Protein AF-A0A7S2W7B9-F1 (afdb_monomer_lite)

pLDDT: mean 71.79, std 17.52, range [34.62, 95.06]

Structure (mmCIF, N/CA/C/O backbone):
data_AF-A0A7S2W7B9-F1
#
_entry.id   AF-A0A7S2W7B9-F1
#
loop_
_atom_site.group_PDB
_atom_site.id
_atom_site.type_symbol
_atom_site.label_atom_id
_atom_site.label_alt_id
_atom_site.label_comp_id
_atom_site.label_asym_id
_atom_site.label_entity_id
_atom_site.label_seq_id
_atom_site.pdbx_PDB_ins_code
_atom_site.Cartn_x
_atom_site.Cartn_y
_atom_site.Cartn_z
_atom_site.occupancy
_atom_site.B_iso_or_equiv
_atom_site.auth_seq_id
_atom_site.auth_comp_id
_atom_site.auth_asym_id
_atom_site.auth_atom_id
_atom_site.pdbx_PDB_model_num
ATOM 1 N N . ARG A 1 1 ? 23.957 9.278 -31.021 1.00 43.03 1 ARG A N 1
ATOM 2 C CA . ARG A 1 1 ? 24.288 7.933 -30.488 1.00 43.03 1 ARG A CA 1
ATOM 3 C C . ARG A 1 1 ? 23.008 7.376 -29.878 1.00 43.03 1 ARG A C 1
ATOM 5 O O . ARG A 1 1 ? 22.554 7.950 -28.899 1.00 43.03 1 ARG A O 1
ATOM 12 N N . GLY A 1 2 ? 22.373 6.383 -30.504 1.00 49.97 2 GLY A N 1
ATOM 13 C CA . GLY A 1 2 ? 21.162 5.760 -29.958 1.00 49.97 2 GLY A CA 1
ATOM 14 C C . GLY A 1 2 ? 21.529 4.923 -28.736 1.00 49.97 2 GLY A C 1
ATOM 15 O O . GLY A 1 2 ? 22.399 4.062 -28.838 1.00 49.97 2 GLY A O 1
ATOM 16 N N . GLY A 1 3 ? 20.950 5.233 -27.577 1.00 63.19 3 GLY A N 1
ATOM 17 C CA . GLY 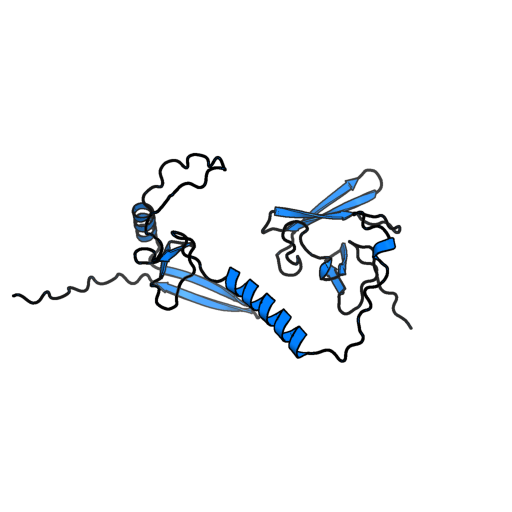A 1 3 ? 21.147 4.436 -26.369 1.00 63.19 3 GLY A CA 1
ATOM 18 C C . GLY A 1 3 ? 20.506 3.065 -26.554 1.00 63.19 3 GLY A C 1
ATOM 19 O O . GLY A 1 3 ? 19.331 2.984 -26.905 1.00 63.19 3 GLY A O 1
ATOM 20 N N . VAL A 1 4 ? 21.279 2.000 -26.356 1.00 76.00 4 VAL A N 1
ATOM 21 C CA . VAL A 1 4 ? 20.756 0.631 -26.358 1.00 76.00 4 VAL A CA 1
ATOM 22 C C . VAL A 1 4 ? 19.824 0.501 -25.155 1.00 76.00 4 VAL A C 1
ATOM 24 O O . VAL A 1 4 ? 20.250 0.720 -24.022 1.00 76.00 4 VAL A O 1
ATOM 27 N N . ALA A 1 5 ? 18.547 0.213 -25.400 1.00 85.19 5 ALA A N 1
ATOM 28 C CA . ALA A 1 5 ? 17.586 -0.022 -24.332 1.00 85.19 5 ALA A CA 1
ATOM 29 C C . ALA A 1 5 ? 17.898 -1.364 -23.654 1.00 85.19 5 ALA A C 1
ATOM 31 O O . ALA A 1 5 ? 18.015 -2.392 -24.321 1.00 85.19 5 ALA A O 1
ATOM 32 N N . GLU A 1 6 ? 18.053 -1.347 -22.333 1.00 91.81 6 GLU A N 1
ATOM 33 C CA . GLU A 1 6 ? 18.336 -2.547 -21.545 1.00 91.81 6 GLU A CA 1
ATOM 34 C C . GLU A 1 6 ? 17.067 -3.416 -21.409 1.00 91.81 6 GLU A C 1
ATOM 36 O O . GLU A 1 6 ? 15.960 -2.874 -21.304 1.00 91.81 6 GLU A O 1
ATOM 41 N N . PRO A 1 7 ? 17.185 -4.755 -21.425 1.00 93.69 7 PRO A N 1
ATOM 42 C CA . PRO A 1 7 ? 16.036 -5.647 -21.352 1.00 93.69 7 PRO A CA 1
ATOM 43 C C . PRO A 1 7 ? 15.472 -5.756 -19.930 1.00 93.69 7 PRO A C 1
ATOM 45 O O . PRO A 1 7 ? 16.197 -5.764 -18.931 1.00 93.69 7 PRO A O 1
ATOM 48 N N . CYS A 1 8 ? 14.150 -5.887 -19.859 1.00 92.56 8 CYS A N 1
ATOM 49 C CA . CYS A 1 8 ? 13.395 -6.144 -18.644 1.00 92.56 8 CYS A CA 1
ATOM 50 C C . CYS A 1 8 ? 13.703 -7.545 -18.133 1.00 92.56 8 CYS A C 1
ATOM 52 O O . CYS A 1 8 ? 13.585 -8.517 -18.873 1.00 92.56 8 CYS A O 1
ATOM 54 N N . GLN A 1 9 ? 14.024 -7.665 -16.854 1.00 89.19 9 GLN A N 1
ATOM 55 C CA . GLN A 1 9 ? 14.459 -8.933 -16.270 1.00 89.19 9 GLN A CA 1
ATOM 56 C C . GLN A 1 9 ? 13.307 -9.920 -16.057 1.00 89.19 9 GLN A C 1
ATOM 58 O O . GLN A 1 9 ? 13.548 -11.102 -15.861 1.00 89.19 9 GLN A O 1
ATOM 63 N N . LEU A 1 10 ? 12.054 -9.453 -16.138 1.00 87.88 10 LEU A N 1
ATOM 64 C CA . LEU A 1 10 ? 10.875 -10.317 -16.075 1.00 87.88 10 LEU A CA 1
ATOM 65 C C . LEU A 1 10 ? 10.389 -10.759 -17.463 1.00 87.88 10 LEU A C 1
ATOM 67 O O . LEU A 1 10 ? 10.126 -11.936 -17.672 1.00 87.88 10 LEU A O 1
ATOM 71 N N . CYS A 1 11 ? 10.232 -9.827 -18.410 1.00 90.56 11 CYS A N 1
ATOM 72 C CA . CYS A 1 11 ? 9.616 -10.124 -19.712 1.00 90.56 11 CYS A CA 1
ATOM 73 C C . CYS A 1 11 ? 10.604 -10.164 -20.891 1.00 90.56 11 CYS A C 1
ATOM 75 O O . CYS A 1 11 ? 10.197 -10.450 -22.015 1.00 90.56 11 CYS A O 1
ATOM 77 N N . GLY A 1 12 ? 11.875 -9.814 -20.676 1.00 89.62 12 GLY A N 1
ATOM 78 C CA . GLY A 1 12 ? 12.926 -9.770 -21.700 1.00 89.62 12 GLY A CA 1
ATOM 79 C C . GLY A 1 12 ? 12.836 -8.606 -22.697 1.00 89.62 12 GLY A C 1
ATOM 80 O O . GLY A 1 12 ? 13.779 -8.379 -23.452 1.00 89.62 12 GLY A O 1
ATOM 81 N N . LYS A 1 13 ? 11.735 -7.842 -22.721 1.00 92.19 13 LYS A N 1
ATOM 82 C CA . LYS A 1 13 ? 11.536 -6.725 -23.663 1.00 92.19 13 LYS A CA 1
ATOM 83 C C . LYS A 1 13 ? 12.346 -5.492 -23.258 1.00 92.19 13 LYS A C 1
ATOM 85 O O . LYS A 1 13 ? 12.602 -5.279 -22.077 1.00 92.19 13 LYS A O 1
ATOM 90 N N . ALA A 1 14 ? 12.695 -4.649 -24.228 1.00 94.25 14 ALA A N 1
ATOM 91 C CA . ALA A 1 14 ? 13.402 -3.392 -23.993 1.00 94.25 14 ALA A CA 1
ATOM 92 C C . ALA A 1 14 ? 12.652 -2.473 -23.010 1.00 94.25 14 ALA A C 1
ATOM 94 O O . ALA A 1 14 ? 11.439 -2.282 -23.117 1.00 94.25 14 ALA A O 1
ATOM 95 N N . VAL A 1 15 ? 13.383 -1.893 -22.059 1.00 95.06 15 VAL A N 1
ATOM 96 C CA . VAL A 1 15 ? 12.858 -0.941 -21.076 1.00 95.06 15 VAL A CA 1
ATOM 97 C C . VAL A 1 15 ? 13.238 0.475 -21.497 1.00 95.06 15 VAL A C 1
ATOM 99 O O . VAL A 1 15 ? 14.413 0.844 -21.513 1.00 95.06 15 VAL A O 1
ATOM 102 N N . TYR A 1 16 ? 12.236 1.289 -21.821 1.00 92.69 16 TYR A N 1
ATOM 103 C CA . TYR A 1 16 ? 12.431 2.693 -22.179 1.00 92.69 16 TYR A CA 1
ATOM 104 C C . TYR A 1 16 ? 12.492 3.592 -20.942 1.00 92.69 16 TYR A C 1
ATOM 106 O O . TYR A 1 16 ? 12.035 3.234 -19.857 1.00 92.69 16 TYR A O 1
ATOM 114 N N . ALA A 1 17 ? 13.040 4.799 -21.102 1.00 89.88 17 ALA A N 1
ATOM 115 C CA . ALA A 1 17 ? 13.309 5.715 -19.992 1.00 89.88 17 ALA A CA 1
ATOM 116 C C . ALA A 1 17 ? 12.077 6.051 -19.126 1.00 89.88 17 ALA A C 1
ATOM 118 O O . ALA A 1 17 ? 12.231 6.242 -17.922 1.00 89.88 17 ALA A O 1
ATOM 119 N N . GLN A 1 18 ? 10.880 6.095 -19.718 1.00 90.56 18 GLN A N 1
ATOM 120 C CA . GLN A 1 18 ? 9.625 6.422 -19.027 1.00 90.56 18 GLN A CA 1
ATOM 121 C C . GLN A 1 18 ? 9.135 5.294 -18.106 1.00 90.56 18 GLN A C 1
ATOM 123 O O . GLN A 1 18 ? 8.594 5.555 -17.033 1.00 90.56 18 GLN A O 1
ATOM 128 N N . GLU A 1 19 ? 9.363 4.039 -18.492 1.00 91.31 19 GLU A N 1
ATOM 129 C CA . GLU A 1 19 ? 8.880 2.861 -17.763 1.00 91.31 19 GLU A CA 1
ATOM 130 C C . GLU A 1 19 ? 9.968 2.198 -16.922 1.00 91.31 19 GLU A C 1
ATOM 132 O O . GLU A 1 19 ? 9.701 1.205 -16.240 1.00 91.31 19 GLU A O 1
ATOM 137 N N . ARG A 1 20 ? 11.197 2.730 -16.965 1.00 92.69 20 ARG A N 1
ATOM 138 C CA . ARG A 1 20 ? 12.336 2.106 -16.306 1.00 92.69 20 ARG A CA 1
ATOM 139 C C . ARG A 1 20 ? 12.192 2.145 -14.795 1.00 92.69 20 ARG A C 1
ATOM 141 O O . ARG A 1 20 ? 12.064 3.206 -14.179 1.00 92.69 20 ARG A O 1
ATOM 148 N N . HIS A 1 21 ? 12.323 0.978 -14.191 1.00 92.38 21 HIS A N 1
ATOM 149 C CA . HIS A 1 21 ? 12.539 0.847 -12.769 1.00 92.38 21 HIS A CA 1
ATOM 150 C C . HIS A 1 21 ? 13.743 -0.049 -12.508 1.00 92.38 21 HIS A C 1
ATOM 152 O O . HIS A 1 21 ? 13.795 -1.184 -12.975 1.00 92.38 21 HIS A O 1
ATOM 158 N N . ARG A 1 22 ? 14.725 0.467 -11.764 1.00 90.69 22 ARG A N 1
ATOM 159 C CA . ARG A 1 22 ? 15.914 -0.290 -11.374 1.00 90.69 22 ARG A CA 1
ATOM 160 C C . ARG A 1 22 ? 15.757 -0.759 -9.940 1.00 90.69 22 ARG A C 1
ATOM 162 O O . ARG A 1 22 ? 15.661 0.074 -9.042 1.00 90.69 22 ARG A O 1
ATOM 169 N N . PHE A 1 23 ? 15.790 -2.069 -9.727 1.00 87.81 23 PHE A N 1
ATOM 170 C CA . PHE A 1 23 ? 15.633 -2.640 -8.396 1.00 87.81 23 PHE A CA 1
ATOM 171 C C . PHE A 1 23 ? 16.920 -3.325 -7.933 1.00 87.81 23 PHE A C 1
ATOM 173 O O . PHE A 1 23 ? 17.239 -4.439 -8.345 1.00 87.81 23 PHE A O 1
ATOM 180 N N . ARG A 1 24 ? 17.657 -2.655 -7.037 1.00 84.69 24 ARG A N 1
ATOM 181 C CA . ARG A 1 24 ? 18.898 -3.157 -6.414 1.00 84.69 24 ARG A CA 1
ATOM 182 C C . ARG A 1 24 ? 19.840 -3.810 -7.449 1.00 84.69 24 ARG A C 1
ATOM 184 O O . ARG A 1 24 ? 20.130 -3.212 -8.483 1.00 84.69 24 ARG A O 1
ATOM 191 N N . ALA A 1 25 ? 20.309 -5.023 -7.160 1.00 79.75 25 ALA A N 1
ATOM 192 C CA . ALA A 1 25 ? 21.178 -5.821 -8.019 1.00 79.75 25 ALA A CA 1
ATOM 193 C C . ALA A 1 25 ? 20.414 -6.644 -9.073 1.00 79.75 25 ALA A C 1
ATOM 195 O O . ALA A 1 25 ? 21.045 -7.361 -9.837 1.00 79.75 25 ALA A O 1
ATOM 196 N N . LEU A 1 26 ? 19.080 -6.555 -9.120 1.00 80.12 26 LEU A N 1
ATOM 197 C CA . LEU A 1 26 ? 18.268 -7.380 -10.019 1.00 80.12 26 LEU A CA 1
ATOM 198 C C . LEU A 1 26 ? 18.201 -6.851 -11.439 1.00 80.12 26 LEU A C 1
ATOM 200 O O . LEU A 1 26 ? 17.750 -7.575 -12.306 1.00 80.12 26 LEU A O 1
ATOM 204 N N . GLY A 1 27 ? 18.611 -5.605 -11.674 1.00 89.38 27 GLY A N 1
ATOM 205 C CA . GLY A 1 27 ? 18.554 -4.980 -12.991 1.00 89.38 27 GLY A CA 1
ATOM 206 C C . GLY A 1 27 ? 17.300 -4.133 -13.196 1.00 89.38 27 GLY A C 1
ATOM 207 O O . GLY A 1 27 ? 16.823 -3.471 -12.265 1.00 89.38 27 GLY A O 1
ATOM 208 N N . LEU A 1 28 ? 16.833 -4.085 -14.444 1.00 92.56 28 LEU A N 1
ATOM 209 C CA . LEU A 1 28 ? 15.763 -3.201 -14.901 1.00 92.56 28 LEU A CA 1
ATOM 210 C C . LEU A 1 28 ? 14.456 -3.950 -15.151 1.00 92.56 28 LEU A C 1
ATOM 212 O O . LEU A 1 28 ? 14.438 -5.055 -15.681 1.00 92.56 28 LEU A O 1
ATOM 216 N N . PHE A 1 29 ? 13.355 -3.296 -14.805 1.00 93.38 29 PHE A N 1
ATOM 217 C CA . PHE A 1 29 ? 11.994 -3.780 -14.982 1.00 93.38 29 PHE A CA 1
ATOM 218 C C . PHE A 1 29 ? 11.129 -2.668 -15.571 1.00 93.38 29 PHE A C 1
ATOM 220 O O . PHE A 1 29 ? 11.371 -1.486 -15.305 1.00 93.38 29 PHE A O 1
ATOM 227 N N . HIS A 1 30 ? 10.084 -3.033 -16.315 1.00 94.44 30 HIS A N 1
ATOM 228 C CA . HIS A 1 30 ? 8.964 -2.116 -16.539 1.00 94.44 30 HIS A CA 1
ATOM 229 C C . HIS A 1 30 ? 8.209 -1.905 -15.228 1.00 94.44 30 HIS A C 1
ATOM 231 O O . HIS A 1 30 ? 8.055 -2.845 -14.445 1.00 94.44 30 HIS A O 1
ATOM 237 N N . ARG A 1 31 ? 7.651 -0.710 -15.020 1.00 92.38 31 ARG A N 1
ATOM 238 C CA . ARG A 1 31 ? 6.749 -0.434 -13.886 1.00 92.38 31 ARG A CA 1
ATOM 239 C C . ARG A 1 31 ? 5.600 -1.445 -13.783 1.00 92.38 31 ARG A C 1
ATOM 241 O O . ARG A 1 31 ? 5.327 -1.926 -12.690 1.00 92.38 31 ARG A O 1
ATOM 248 N N . ALA A 1 32 ? 4.998 -1.807 -14.919 1.00 92.06 32 ALA A N 1
ATOM 249 C CA . ALA A 1 32 ? 3.923 -2.800 -14.996 1.00 92.06 32 ALA A CA 1
ATOM 250 C C . ALA A 1 32 ? 4.402 -4.238 -14.724 1.00 92.06 32 ALA A C 1
ATOM 252 O O . ALA A 1 32 ? 3.682 -5.034 -14.133 1.00 92.06 32 ALA A O 1
ATOM 253 N N . CYS A 1 33 ? 5.638 -4.569 -15.114 1.00 92.12 33 CYS A N 1
ATOM 254 C CA . CYS A 1 33 ? 6.237 -5.874 -14.821 1.00 92.12 33 CYS A CA 1
ATOM 255 C C . CYS A 1 33 ? 6.618 -6.011 -13.339 1.00 92.12 33 CYS A C 1
ATOM 257 O O . CYS A 1 33 ? 6.704 -7.117 -12.819 1.00 92.12 33 CYS A O 1
ATOM 259 N N . PHE A 1 34 ? 6.844 -4.904 -12.633 1.00 92.06 34 PHE A N 1
ATOM 260 C CA . PHE A 1 34 ? 7.228 -4.914 -11.225 1.00 92.06 34 PHE A CA 1
ATOM 261 C C . PHE A 1 34 ? 6.003 -4.929 -10.289 1.00 92.06 34 PHE A C 1
ATOM 263 O O . PHE A 1 34 ? 5.824 -4.049 -9.444 1.00 92.06 34 PHE A O 1
ATOM 270 N N . ALA A 1 35 ? 5.140 -5.937 -10.451 1.00 90.06 35 ALA A N 1
ATOM 271 C CA . ALA A 1 35 ? 3.895 -6.112 -9.701 1.00 90.06 35 ALA A CA 1
ATOM 272 C C . ALA A 1 35 ? 3.771 -7.528 -9.118 1.00 90.06 35 ALA A C 1
ATOM 274 O O . ALA A 1 35 ? 4.336 -8.491 -9.634 1.00 90.06 35 ALA A O 1
ATOM 275 N N . CYS A 1 36 ? 3.036 -7.673 -8.014 1.00 87.94 36 CYS A N 1
ATOM 276 C CA . CYS A 1 36 ? 2.825 -8.982 -7.405 1.00 87.94 36 CYS A CA 1
ATOM 277 C C . CYS A 1 36 ? 1.959 -9.871 -8.307 1.00 87.94 36 CYS A C 1
ATOM 279 O O . CYS A 1 36 ? 0.845 -9.489 -8.646 1.00 87.94 36 CYS A O 1
ATOM 281 N N . ALA A 1 37 ? 2.394 -11.101 -8.591 1.00 83.50 37 ALA A N 1
ATOM 282 C CA . ALA A 1 37 ? 1.608 -12.051 -9.385 1.00 83.50 37 ALA A CA 1
ATOM 283 C C . ALA A 1 37 ? 0.254 -12.435 -8.751 1.00 83.50 37 ALA A C 1
ATOM 285 O O . ALA A 1 37 ? -0.632 -12.915 -9.446 1.00 83.50 37 ALA A O 1
ATOM 286 N N . ARG A 1 38 ? 0.091 -12.242 -7.432 1.00 85.06 38 ARG A N 1
ATOM 287 C CA . ARG A 1 38 ? -1.124 -12.622 -6.694 1.00 85.06 38 ARG A CA 1
ATOM 288 C C . ARG A 1 38 ? -2.130 -11.485 -6.544 1.00 85.06 38 ARG A C 1
ATOM 290 O O . ARG A 1 38 ? -3.320 -11.716 -6.698 1.00 85.06 38 ARG A O 1
ATOM 297 N N . CYS A 1 39 ? -1.674 -10.298 -6.142 1.00 87.81 39 CYS A N 1
ATOM 298 C CA . CYS A 1 39 ? -2.563 -9.158 -5.889 1.00 87.81 39 CYS A CA 1
ATOM 299 C C . CYS A 1 39 ? -2.454 -8.050 -6.938 1.00 87.81 39 CYS A C 1
ATOM 301 O O . CYS A 1 39 ? -3.143 -7.048 -6.805 1.00 87.81 39 CYS A O 1
ATOM 303 N N . HIS A 1 40 ? -1.564 -8.191 -7.925 1.00 85.88 40 HIS A N 1
ATOM 304 C CA . HIS A 1 40 ? -1.294 -7.220 -8.993 1.00 85.88 40 HIS A CA 1
ATOM 305 C C . HIS A 1 40 ? -0.886 -5.816 -8.525 1.00 85.88 40 HIS A C 1
ATOM 307 O O . HIS A 1 40 ? -0.650 -4.934 -9.345 1.00 85.88 40 HIS A O 1
ATOM 313 N N . VAL A 1 41 ? -0.707 -5.609 -7.217 1.00 86.75 41 VAL A N 1
ATOM 314 C CA . VAL A 1 41 ? -0.230 -4.334 -6.688 1.00 86.75 41 VAL A CA 1
ATOM 315 C C . VAL A 1 41 ? 1.242 -4.159 -7.036 1.00 86.75 41 VAL A C 1
ATOM 317 O O . VAL A 1 41 ? 2.049 -5.091 -6.918 1.00 86.75 41 VAL A O 1
ATOM 320 N N . SER A 1 42 ? 1.586 -2.939 -7.444 1.00 88.88 42 SER A N 1
ATOM 321 C CA . SER A 1 42 ? 2.958 -2.553 -7.736 1.00 88.88 42 SER A CA 1
ATOM 322 C C . SER A 1 42 ? 3.862 -2.783 -6.525 1.00 88.88 42 SER A C 1
ATOM 324 O O . SER A 1 42 ? 3.625 -2.274 -5.427 1.00 88.88 42 SER A O 1
ATOM 326 N N . LEU A 1 43 ? 4.945 -3.520 -6.749 1.00 87.69 43 LEU A N 1
ATOM 327 C CA . LEU A 1 43 ? 5.978 -3.781 -5.753 1.00 87.69 43 LEU A CA 1
ATOM 328 C C . LEU A 1 43 ? 6.904 -2.567 -5.558 1.00 87.69 43 LEU A C 1
ATOM 330 O O . LEU A 1 43 ? 7.826 -2.616 -4.758 1.00 87.69 43 LEU A O 1
ATOM 334 N N . LEU A 1 44 ? 6.667 -1.458 -6.264 1.00 84.88 44 LEU A N 1
ATOM 335 C CA . LEU A 1 44 ? 7.446 -0.225 -6.126 1.00 84.88 44 LEU A CA 1
ATOM 336 C C . LEU A 1 44 ? 7.210 0.472 -4.783 1.00 84.88 44 LEU A C 1
ATOM 338 O O . LEU A 1 44 ? 8.146 0.999 -4.187 1.00 84.88 44 LEU A O 1
ATOM 342 N N . ASN A 1 45 ? 5.956 0.472 -4.323 1.00 79.19 45 ASN A N 1
ATOM 343 C CA . ASN A 1 45 ? 5.510 1.268 -3.174 1.00 79.19 45 ASN A CA 1
ATOM 344 C C . ASN A 1 45 ? 5.286 0.430 -1.912 1.00 79.19 45 ASN A C 1
ATOM 346 O O . ASN A 1 45 ? 5.077 0.966 -0.827 1.00 79.19 45 ASN A O 1
ATOM 350 N N . ILE A 1 46 ? 5.311 -0.892 -2.049 1.00 75.62 46 ILE A N 1
ATOM 351 C CA . ILE A 1 46 ? 5.183 -1.824 -0.936 1.00 75.62 46 ILE A CA 1
ATOM 352 C C . ILE A 1 46 ? 6.599 -2.203 -0.522 1.00 75.62 46 ILE A C 1
ATOM 354 O O . ILE A 1 46 ? 7.425 -2.471 -1.385 1.00 75.62 46 ILE A O 1
ATOM 358 N N . GLY A 1 47 ? 6.904 -2.246 0.776 1.00 68.69 47 GLY A N 1
ATOM 359 C CA . GLY A 1 47 ? 8.189 -2.771 1.240 1.00 68.69 47 GLY A CA 1
ATOM 360 C C . GLY A 1 47 ? 8.432 -4.170 0.664 1.00 68.69 47 GLY A C 1
ATOM 361 O O . GLY A 1 47 ? 7.748 -5.119 1.043 1.00 68.69 47 GLY A O 1
ATOM 362 N N . VAL A 1 48 ? 9.368 -4.283 -0.282 1.00 70.56 48 VAL A N 1
ATOM 363 C CA . VAL A 1 48 ? 9.756 -5.557 -0.895 1.00 70.56 48 VAL A CA 1
ATOM 364 C C . VAL A 1 48 ? 10.957 -6.106 -0.162 1.00 70.56 48 VAL A C 1
ATOM 366 O O . VAL A 1 48 ? 12.003 -5.456 -0.053 1.00 70.56 48 VAL A O 1
ATOM 369 N N . GLU A 1 49 ? 10.823 -7.345 0.280 1.00 70.12 49 GLU A N 1
ATOM 370 C CA . GLU A 1 49 ? 11.939 -8.115 0.792 1.00 70.12 49 GLU A CA 1
ATOM 371 C C . GLU A 1 49 ? 12.429 -9.061 -0.311 1.00 70.12 49 GLU A C 1
ATOM 373 O O . GLU A 1 49 ? 11.643 -9.733 -0.984 1.00 70.12 49 GLU A O 1
ATOM 378 N N . VAL A 1 50 ? 13.741 -9.070 -0.546 1.00 69.00 50 VAL A N 1
ATOM 379 C CA . VAL A 1 50 ? 14.376 -10.011 -1.476 1.00 69.00 50 VAL A CA 1
ATOM 380 C C . VAL A 1 50 ? 14.685 -11.253 -0.668 1.00 69.00 50 VAL A C 1
ATOM 382 O O . VAL A 1 50 ? 15.598 -11.226 0.152 1.00 69.00 50 VAL A O 1
ATOM 385 N N . VAL A 1 51 ? 13.891 -12.307 -0.844 1.00 61.66 51 VAL A N 1
ATOM 386 C CA . VAL A 1 51 ? 13.856 -13.377 0.162 1.00 61.66 51 VAL A CA 1
ATOM 387 C C . VAL A 1 51 ? 14.771 -14.555 -0.156 1.00 61.66 51 VAL A C 1
ATOM 389 O O . VAL A 1 51 ? 15.124 -15.274 0.770 1.00 61.66 51 VAL A O 1
ATOM 392 N N . ARG A 1 52 ? 15.250 -14.769 -1.387 1.00 61.44 52 ARG A N 1
ATOM 393 C CA . ARG A 1 52 ? 16.290 -15.791 -1.615 1.00 61.44 52 ARG A CA 1
ATOM 394 C C . ARG A 1 52 ? 16.885 -15.739 -3.012 1.00 61.44 52 ARG A C 1
ATOM 396 O O . ARG A 1 52 ? 16.159 -15.576 -3.991 1.00 61.44 52 ARG A O 1
ATOM 403 N N . ARG A 1 53 ? 18.197 -15.968 -3.069 1.00 56.09 53 ARG A N 1
ATOM 404 C CA . ARG A 1 53 ? 18.896 -16.473 -4.248 1.00 56.09 53 ARG A CA 1
ATOM 405 C C . ARG A 1 53 ? 19.058 -17.972 -4.024 1.00 56.09 53 ARG A C 1
ATOM 407 O O . ARG A 1 53 ? 19.718 -18.369 -3.068 1.00 56.09 53 ARG A O 1
ATOM 414 N N . THR A 1 54 ? 18.392 -18.798 -4.818 1.00 60.00 54 THR A N 1
ATOM 415 C CA . THR A 1 54 ? 18.675 -20.237 -4.823 1.00 60.00 54 THR A CA 1
ATOM 416 C C . THR A 1 54 ? 19.674 -20.494 -5.931 1.00 60.00 54 THR A C 1
ATOM 418 O O . THR A 1 54 ? 19.318 -20.413 -7.105 1.00 60.00 54 THR A O 1
ATOM 421 N N . GLU A 1 55 ? 20.922 -20.756 -5.556 1.00 59.94 55 GLU A N 1
ATOM 422 C CA . GLU A 1 55 ? 21.928 -21.271 -6.480 1.00 59.94 55 GLU A CA 1
ATOM 423 C C . GLU A 1 55 ? 21.553 -22.721 -6.800 1.00 59.94 55 GLU A C 1
ATOM 425 O O . GLU A 1 55 ? 21.592 -23.587 -5.928 1.00 59.94 55 GLU A O 1
ATOM 430 N N . LYS A 1 56 ? 21.113 -22.989 -8.033 1.00 61.12 56 LYS A N 1
ATOM 431 C CA . LYS A 1 56 ? 21.084 -24.363 -8.544 1.00 61.12 56 LYS A CA 1
ATOM 432 C C . LYS A 1 56 ? 22.503 -24.751 -8.972 1.00 61.12 56 LYS A C 1
ATOM 434 O O . LYS A 1 56 ? 23.233 -23.908 -9.500 1.00 61.12 56 LYS A O 1
ATOM 439 N N . GLU A 1 57 ? 22.879 -26.018 -8.773 1.00 58.44 57 GLU A N 1
ATOM 440 C CA . GLU A 1 57 ? 24.094 -26.604 -9.360 1.00 58.44 57 GLU A CA 1
ATOM 441 C C . GLU A 1 57 ? 24.055 -26.374 -10.880 1.00 58.44 57 GLU A C 1
ATOM 443 O O . GLU A 1 57 ? 23.227 -26.950 -11.582 1.00 58.44 57 GLU A O 1
ATOM 448 N N . GLY A 1 58 ? 24.866 -25.431 -11.370 1.00 68.06 58 GLY A N 1
ATOM 449 C CA . GLY A 1 58 ? 24.784 -24.914 -12.743 1.00 68.06 58 GLY A CA 1
ATOM 450 C C . GLY A 1 58 ? 24.822 -23.386 -12.868 1.00 68.06 58 GLY A C 1
ATOM 451 O O . GLY A 1 58 ? 24.924 -22.878 -13.978 1.00 68.06 58 GLY A O 1
ATOM 452 N N . GLY A 1 59 ? 24.782 -22.639 -11.758 1.00 59.12 59 GLY A N 1
ATOM 453 C CA . GLY A 1 59 ? 25.117 -21.207 -11.735 1.00 59.12 59 GLY A CA 1
ATOM 454 C C . GLY A 1 59 ? 24.005 -20.240 -12.159 1.00 59.12 59 GLY A C 1
ATOM 455 O O . GLY A 1 59 ? 24.222 -19.033 -12.112 1.00 59.12 59 GLY A O 1
ATOM 456 N N . MET A 1 60 ? 22.814 -20.729 -12.516 1.00 62.12 60 MET A N 1
ATOM 457 C CA . MET A 1 60 ? 21.633 -19.879 -12.711 1.00 62.12 60 MET A CA 1
ATOM 458 C C . MET A 1 60 ? 20.893 -19.714 -11.385 1.00 62.12 60 MET A C 1
ATOM 460 O O . MET A 1 60 ? 20.316 -20.670 -10.855 1.00 62.12 60 MET A O 1
ATOM 464 N N . GLY A 1 61 ? 20.929 -18.503 -10.831 1.00 63.00 61 GLY A N 1
ATOM 465 C CA . GLY A 1 61 ? 20.189 -18.172 -9.626 1.00 63.00 61 GLY A CA 1
ATOM 466 C C . GLY A 1 61 ? 18.748 -17.824 -9.976 1.00 63.00 61 GLY A C 1
ATOM 467 O O . GLY A 1 61 ? 18.492 -16.879 -10.714 1.00 63.00 61 GLY A O 1
ATOM 468 N N . THR A 1 62 ? 17.774 -18.533 -9.409 1.00 70.25 62 THR A N 1
ATOM 469 C CA . THR A 1 62 ? 16.392 -18.032 -9.424 1.00 70.25 62 THR A CA 1
ATOM 470 C C . THR A 1 62 ? 16.256 -16.993 -8.327 1.00 70.25 62 THR A C 1
ATOM 472 O O . THR A 1 62 ? 16.658 -17.235 -7.180 1.00 70.25 62 THR A O 1
ATOM 475 N N . LEU A 1 63 ? 15.673 -15.846 -8.659 1.00 72.38 63 LEU A N 1
ATOM 476 C CA . LEU A 1 63 ? 15.434 -14.801 -7.687 1.00 72.38 63 LEU A CA 1
ATOM 477 C C . LEU A 1 63 ? 13.942 -14.592 -7.493 1.00 72.38 63 LEU A C 1
ATOM 479 O O . LEU A 1 63 ? 13.177 -14.455 -8.441 1.00 72.38 63 LEU A O 1
ATOM 483 N N . SER A 1 64 ? 13.515 -14.614 -6.234 1.00 78.38 64 SER A N 1
ATOM 484 C CA . SER A 1 64 ? 12.098 -14.502 -5.893 1.00 78.38 64 SER A CA 1
ATOM 485 C C . SER A 1 64 ? 11.848 -13.231 -5.090 1.00 78.38 64 SER A C 1
ATOM 487 O O . SER A 1 64 ? 12.479 -12.996 -4.055 1.00 78.38 64 SER A O 1
ATOM 489 N N . LEU A 1 65 ? 10.930 -12.406 -5.584 1.00 82.88 65 LEU A N 1
ATOM 490 C CA . LEU A 1 65 ? 10.451 -11.198 -4.923 1.00 82.88 65 LEU A CA 1
ATOM 491 C C . LEU A 1 65 ? 9.211 -11.536 -4.102 1.00 82.88 65 LEU A C 1
ATOM 493 O O . LEU A 1 65 ? 8.318 -12.241 -4.574 1.00 82.88 65 LEU A O 1
ATOM 497 N N . TYR A 1 66 ? 9.154 -11.031 -2.874 1.00 81.62 66 TYR A N 1
ATOM 498 C CA . TYR A 1 66 ? 8.081 -11.348 -1.943 1.00 81.62 66 TYR A CA 1
ATOM 499 C C . TYR A 1 66 ? 7.205 -10.132 -1.649 1.00 81.62 66 TYR A C 1
ATOM 501 O O . TYR A 1 66 ? 7.684 -9.063 -1.263 1.00 81.62 66 TYR A O 1
ATOM 509 N N . CYS A 1 67 ? 5.897 -10.315 -1.807 1.00 85.88 67 CYS A N 1
ATOM 510 C CA . CYS A 1 67 ? 4.892 -9.316 -1.485 1.00 85.88 67 CYS A CA 1
ATOM 511 C C . CYS A 1 67 ? 4.445 -9.480 -0.027 1.00 85.88 67 CYS A C 1
ATOM 513 O O . CYS A 1 67 ? 3.723 -10.420 0.316 1.00 85.88 67 CYS A O 1
ATOM 515 N N . VAL A 1 68 ? 4.841 -8.542 0.837 1.00 83.38 68 VAL A N 1
ATOM 516 C CA . VAL A 1 68 ? 4.539 -8.591 2.278 1.00 83.38 68 VAL A CA 1
ATOM 517 C C . VAL A 1 68 ? 3.030 -8.646 2.590 1.00 83.38 68 VAL A C 1
ATOM 519 O O . VAL A 1 68 ? 2.666 -9.471 3.438 1.00 83.38 68 VAL A O 1
ATOM 522 N N . PRO A 1 69 ? 2.151 -7.855 1.929 1.00 82.44 69 PRO A N 1
ATOM 523 C CA . PRO A 1 69 ? 0.711 -7.858 2.192 1.00 82.44 69 PRO A CA 1
ATOM 524 C C . PRO A 1 69 ? 0.022 -9.194 1.908 1.00 82.44 69 PRO A C 1
ATOM 526 O O . PRO A 1 69 ? -0.685 -9.716 2.764 1.00 82.44 69 PRO A O 1
ATOM 529 N N . CYS A 1 70 ? 0.228 -9.769 0.720 1.00 86.25 70 CYS A N 1
ATOM 530 C CA . CYS A 1 70 ? -0.514 -10.957 0.282 1.00 86.25 70 CYS A CA 1
ATOM 531 C C . CYS A 1 70 ? 0.262 -12.269 0.458 1.00 86.25 70 CYS A C 1
ATOM 533 O O . CYS A 1 70 ? -0.258 -13.340 0.127 1.00 86.25 70 CYS A O 1
ATOM 535 N N . LYS A 1 71 ? 1.509 -12.196 0.946 1.00 85.31 71 LYS A N 1
ATOM 536 C CA . LYS A 1 71 ? 2.423 -13.339 1.099 1.00 85.31 71 LYS A CA 1
ATOM 537 C C . LYS A 1 71 ? 2.697 -14.071 -0.228 1.00 85.31 71 LYS A C 1
ATOM 539 O O . LYS A 1 71 ? 3.018 -15.256 -0.230 1.00 85.31 71 LYS A O 1
ATOM 544 N N . GLY A 1 72 ? 2.502 -13.380 -1.353 1.00 80.56 72 GLY A N 1
ATOM 545 C CA . GLY A 1 72 ? 2.695 -13.899 -2.706 1.00 80.56 72 GLY A CA 1
ATOM 546 C C . GLY A 1 72 ? 4.132 -13.736 -3.192 1.00 80.56 72 GLY A C 1
ATOM 547 O O . GLY A 1 72 ? 4.849 -12.839 -2.742 1.00 80.56 72 GLY A O 1
ATOM 548 N N . TRP A 1 73 ? 4.524 -14.584 -4.141 1.00 79.06 73 TRP A N 1
ATOM 549 C CA . TRP A 1 73 ? 5.860 -14.608 -4.733 1.00 79.06 73 TRP A CA 1
ATOM 550 C C . TRP A 1 73 ? 5.790 -14.191 -6.199 1.00 79.06 73 TRP A C 1
ATOM 552 O O . TRP A 1 73 ? 4.866 -14.573 -6.915 1.00 79.06 73 TRP A O 1
ATOM 562 N N . LEU A 1 74 ? 6.770 -13.412 -6.639 1.00 77.69 74 LEU A N 1
ATOM 563 C CA . LEU A 1 74 ? 7.058 -13.176 -8.045 1.00 77.69 74 LEU A CA 1
ATOM 564 C C . LEU A 1 74 ? 8.404 -13.838 -8.337 1.00 77.69 74 LEU A C 1
ATOM 566 O O . LEU A 1 74 ? 9.427 -13.445 -7.773 1.00 77.69 74 LEU A O 1
ATOM 570 N N . HIS A 1 75 ? 8.389 -14.864 -9.180 1.00 75.94 75 HIS A N 1
ATOM 571 C CA . HIS A 1 75 ? 9.601 -15.551 -9.605 1.00 75.94 75 HIS A CA 1
ATOM 572 C C . HIS A 1 75 ? 10.189 -14.831 -10.814 1.00 75.94 75 HIS A C 1
ATOM 574 O O . HIS A 1 75 ? 9.518 -14.657 -11.828 1.00 75.94 75 HIS A O 1
ATOM 580 N N . VAL A 1 76 ? 11.439 -14.404 -10.679 1.00 71.69 76 VAL A N 1
ATOM 581 C CA . VAL A 1 76 ? 12.257 -13.890 -11.770 1.00 71.69 76 VAL A CA 1
ATOM 582 C C . VAL A 1 76 ? 13.317 -14.950 -12.021 1.00 71.69 76 VAL A C 1
ATOM 584 O O . VAL A 1 76 ? 14.225 -15.155 -11.209 1.00 71.69 76 VAL A O 1
ATOM 587 N N . GLU A 1 77 ? 13.165 -15.693 -13.108 1.00 67.00 77 GLU A N 1
ATOM 588 C CA . GLU A 1 77 ? 14.261 -16.524 -13.588 1.00 67.00 77 GLU A CA 1
ATOM 589 C C . GLU A 1 77 ? 15.309 -15.586 -14.189 1.00 67.00 77 GLU A C 1
ATOM 591 O O . GLU A 1 77 ? 14.963 -14.710 -14.983 1.00 67.00 77 GLU A O 1
ATOM 596 N N . GLU A 1 78 ? 16.578 -15.711 -13.776 1.00 61.28 78 GLU A N 1
ATOM 597 C CA . GLU A 1 78 ? 17.682 -15.051 -14.478 1.00 61.28 78 GLU A CA 1
ATOM 598 C C . GLU A 1 78 ? 17.674 -15.587 -15.916 1.00 61.28 78 GLU A C 1
ATOM 600 O O . GLU A 1 78 ? 18.210 -16.657 -16.206 1.00 61.28 78 GLU A O 1
ATOM 605 N N . LEU A 1 79 ? 17.018 -14.851 -16.818 1.00 55.28 79 LEU A N 1
ATOM 606 C CA . LEU A 1 79 ? 17.077 -15.069 -18.255 1.00 55.28 79 LEU A CA 1
ATOM 607 C C . LEU A 1 79 ? 18.505 -14.750 -18.687 1.00 55.28 79 LEU A C 1
ATOM 609 O O . LEU A 1 79 ? 18.832 -13.633 -19.091 1.00 55.28 79 LEU A O 1
ATOM 613 N N . GLY A 1 80 ? 19.372 -15.751 -18.571 1.00 46.69 80 GLY A N 1
ATOM 614 C CA . GLY A 1 80 ? 20.672 -15.777 -19.211 1.00 46.69 80 GLY A CA 1
ATOM 615 C C . GLY A 1 80 ? 20.470 -15.741 -20.717 1.00 46.69 80 GLY A C 1
ATOM 616 O O . GLY A 1 80 ? 20.427 -16.778 -21.362 1.00 46.69 80 GLY A O 1
ATOM 617 N N . GLY A 1 81 ? 20.291 -14.538 -21.260 1.00 43.78 81 GLY A N 1
ATOM 618 C CA . GLY A 1 81 ? 20.491 -14.218 -22.666 1.00 43.78 81 GLY A CA 1
ATOM 619 C C . GLY A 1 81 ? 19.820 -15.134 -23.692 1.00 43.78 81 GLY A C 1
ATOM 620 O O . GLY A 1 81 ? 20.426 -15.368 -24.724 1.00 43.78 81 GLY A O 1
ATOM 621 N N . ALA A 1 82 ? 18.613 -15.651 -23.464 1.00 37.84 82 ALA A N 1
ATOM 622 C CA . ALA A 1 82 ? 17.775 -16.216 -24.524 1.00 37.84 82 ALA A CA 1
ATOM 623 C C . ALA A 1 82 ? 16.335 -16.363 -24.025 1.00 37.84 82 ALA A C 1
ATOM 625 O O . ALA A 1 82 ? 16.084 -16.891 -22.948 1.00 37.84 82 ALA A O 1
ATOM 626 N N . ALA A 1 83 ? 15.392 -15.852 -24.807 1.00 45.06 83 ALA A N 1
ATOM 627 C CA . ALA A 1 83 ? 13.969 -15.834 -24.511 1.00 45.06 83 ALA A CA 1
ATOM 628 C C . ALA A 1 83 ? 13.359 -17.239 -24.319 1.00 45.06 83 ALA A C 1
ATOM 630 O O . ALA A 1 83 ? 13.552 -18.110 -25.162 1.00 45.06 83 ALA A O 1
ATOM 631 N N . ALA A 1 84 ? 12.538 -17.410 -23.279 1.00 35.03 84 ALA A N 1
ATOM 632 C CA . ALA A 1 84 ? 11.483 -18.428 -23.188 1.00 35.03 84 ALA A CA 1
ATOM 633 C C . ALA A 1 84 ? 10.452 -17.950 -22.141 1.00 35.03 84 ALA A C 1
ATOM 635 O O . ALA A 1 84 ? 10.770 -17.798 -20.971 1.00 35.03 84 ALA A O 1
ATOM 636 N N . ALA A 1 85 ? 9.306 -17.409 -22.555 1.00 41.31 85 ALA A N 1
ATOM 637 C CA . ALA A 1 85 ? 8.066 -18.154 -22.796 1.00 41.31 85 ALA A CA 1
ATOM 638 C C . ALA A 1 85 ? 7.426 -18.713 -21.508 1.00 41.31 85 ALA A C 1
ATOM 640 O O . ALA A 1 85 ? 7.492 -19.908 -21.240 1.00 41.31 85 ALA A O 1
ATOM 641 N N . VAL A 1 86 ? 6.724 -17.852 -20.757 1.00 37.72 86 VAL A N 1
ATOM 642 C CA . VAL A 1 86 ? 5.709 -18.283 -19.781 1.00 37.72 86 VAL A CA 1
ATOM 643 C C . VAL A 1 86 ? 4.411 -17.511 -20.021 1.00 37.72 86 VAL A C 1
ATOM 645 O O . VAL A 1 86 ? 4.209 -16.410 -19.522 1.00 37.72 86 VAL A O 1
ATOM 648 N N . HIS A 1 87 ? 3.589 -18.135 -20.863 1.00 39.09 87 HIS A N 1
ATOM 649 C CA . HIS A 1 87 ? 2.124 -18.180 -20.945 1.00 39.09 87 HIS A CA 1
ATOM 650 C C . HIS A 1 87 ? 1.672 -18.092 -22.400 1.00 39.09 87 HIS A C 1
ATOM 652 O O . HIS A 1 87 ? 1.948 -17.126 -23.105 1.00 39.09 87 HIS A O 1
ATOM 658 N N . GLY A 1 88 ? 1.018 -19.168 -22.845 1.00 34.62 88 GLY A N 1
ATOM 659 C CA . GLY A 1 88 ? 0.522 -19.356 -24.200 1.00 34.62 88 GLY A CA 1
ATOM 660 C C . GLY A 1 88 ? -0.499 -18.298 -24.592 1.00 34.62 88 GLY A C 1
ATOM 661 O O . GLY A 1 88 ? -1.694 -18.478 -24.393 1.00 34.62 88 GLY A O 1
ATOM 662 N N . MET A 1 89 ? -0.004 -17.223 -25.191 1.00 36.16 89 MET A N 1
ATOM 663 C CA . MET A 1 89 ? -0.731 -16.420 -26.159 1.00 36.16 89 MET A CA 1
ATOM 664 C C . MET A 1 89 ? -0.121 -16.752 -27.518 1.00 36.16 89 MET A C 1
ATOM 666 O O . MET A 1 89 ? 1.076 -16.562 -27.742 1.00 36.16 89 MET A O 1
ATOM 670 N N . THR A 1 90 ? -0.917 -17.355 -28.393 1.00 35.59 90 THR A N 1
ATOM 671 C CA . THR A 1 90 ? -0.509 -17.708 -29.751 1.00 35.59 90 THR A CA 1
ATOM 672 C C . THR A 1 90 ? -0.175 -16.445 -30.542 1.00 35.59 90 THR A C 1
ATOM 674 O O . THR A 1 90 ? -0.872 -15.436 -30.450 1.00 35.59 90 THR A O 1
ATOM 677 N N . ALA A 1 91 ? 0.896 -16.506 -31.337 1.00 44.66 91 ALA A N 1
ATOM 678 C CA . ALA A 1 91 ? 1.447 -15.377 -32.091 1.00 44.66 91 ALA A CA 1
ATOM 679 C C . ALA A 1 91 ? 0.476 -14.749 -33.116 1.00 44.66 91 ALA A C 1
ATOM 681 O O . ALA A 1 91 ? 0.747 -13.659 -33.611 1.00 44.66 91 ALA A O 1
ATOM 682 N N . GLU A 1 92 ? -0.659 -15.389 -33.406 1.00 42.03 92 GLU A N 1
ATOM 683 C CA . GLU A 1 92 ? -1.669 -14.865 -34.332 1.00 42.03 92 GLU A CA 1
ATOM 684 C C . GLU A 1 92 ? -2.605 -13.810 -33.714 1.00 42.03 92 GLU A C 1
ATOM 686 O O . GLU A 1 92 ? -3.201 -13.039 -34.456 1.00 42.03 92 GLU A O 1
ATOM 691 N N . GLU A 1 93 ? -2.659 -13.661 -32.383 1.00 45.50 93 GLU A N 1
ATOM 692 C CA . GLU A 1 93 ? -3.403 -12.562 -31.728 1.00 45.50 93 GLU A CA 1
ATOM 693 C C . GLU A 1 93 ? -2.526 -11.330 -31.421 1.00 45.50 93 GLU A C 1
ATOM 695 O O . GLU A 1 93 ? -3.013 -10.308 -30.939 1.00 45.50 93 GLU A O 1
ATOM 700 N N . ALA A 1 94 ? -1.228 -11.380 -31.745 1.00 43.06 94 ALA A N 1
ATOM 701 C CA . ALA A 1 94 ? -0.329 -10.223 -31.666 1.00 43.06 94 ALA A CA 1
ATOM 702 C C . ALA A 1 94 ? -0.456 -9.279 -32.884 1.00 43.06 94 ALA A C 1
ATOM 704 O O . ALA A 1 94 ? 0.207 -8.240 -32.946 1.00 43.06 94 ALA A O 1
ATOM 705 N N . GLY A 1 95 ? -1.309 -9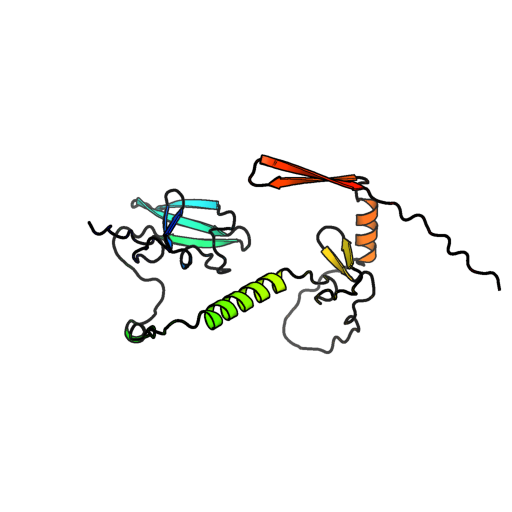.629 -33.853 1.00 40.59 95 GLY A N 1
ATOM 706 C CA . GLY A 1 95 ? -1.652 -8.807 -35.004 1.00 40.59 95 GLY A CA 1
ATOM 707 C C . GLY A 1 95 ? -2.793 -7.843 -34.686 1.00 40.59 95 GLY A C 1
ATOM 708 O O . GLY A 1 95 ? -3.935 -8.252 -34.537 1.00 40.59 95 GLY A O 1
ATOM 709 N N . MET A 1 96 ? -2.476 -6.549 -34.672 1.00 41.78 96 MET A N 1
ATOM 710 C CA . MET A 1 96 ? -3.428 -5.432 -34.705 1.00 41.78 96 MET A CA 1
ATOM 711 C C . MET A 1 96 ? -4.269 -5.211 -33.439 1.00 41.78 96 MET A C 1
ATOM 713 O O . MET A 1 96 ? -5.485 -5.362 -33.422 1.00 41.78 96 MET A O 1
ATOM 717 N N . ARG A 1 97 ? -3.643 -4.580 -32.444 1.00 39.38 97 ARG A N 1
ATOM 718 C CA . ARG A 1 97 ? -4.246 -3.343 -31.936 1.00 39.38 97 ARG A CA 1
ATOM 719 C C . ARG A 1 97 ? -3.498 -2.188 -32.577 1.00 39.38 97 ARG A C 1
ATOM 721 O O . ARG A 1 97 ? -2.416 -1.808 -32.140 1.00 39.38 97 ARG A O 1
ATOM 728 N N . HIS A 1 98 ? -4.052 -1.700 -33.685 1.00 43.31 98 HIS A N 1
ATOM 729 C CA . HIS A 1 98 ? -3.840 -0.320 -34.100 1.00 43.31 98 HIS A CA 1
ATOM 730 C C . HIS A 1 98 ? -4.082 0.536 -32.852 1.00 43.31 98 HIS A C 1
ATOM 732 O O . HIS A 1 98 ? -5.200 0.567 -32.350 1.00 43.31 98 HIS A O 1
ATOM 738 N N . MET A 1 99 ? -3.032 1.154 -32.314 1.00 41.91 99 MET A N 1
ATOM 739 C CA . MET A 1 99 ? -3.197 2.357 -31.508 1.00 41.91 99 MET A CA 1
ATOM 740 C C . MET A 1 99 ? -3.703 3.396 -32.502 1.00 41.91 99 MET A C 1
ATOM 742 O O . MET A 1 99 ? -2.930 3.763 -33.398 1.00 41.91 99 MET A O 1
ATOM 746 N N . PRO A 1 100 ? -4.986 3.793 -32.460 1.00 43.25 100 PRO A N 1
ATOM 747 C CA . PRO A 1 100 ? -5.406 4.887 -33.297 1.00 43.25 100 PRO A CA 1
ATOM 748 C C . PRO A 1 100 ? -4.578 6.089 -32.833 1.00 43.25 100 PRO A C 1
ATOM 750 O O . PRO A 1 100 ? -4.466 6.400 -31.648 1.00 43.25 100 PRO A O 1
ATOM 753 N N . SER A 1 101 ? -3.876 6.689 -33.786 1.00 54.62 101 SER A N 1
ATOM 754 C CA . SER A 1 101 ? -3.243 7.990 -33.629 1.00 54.62 101 SER A CA 1
ATOM 755 C C . SER A 1 101 ? -4.370 9.014 -33.493 1.00 54.62 101 SER A C 1
ATOM 757 O O . SER A 1 101 ? -4.679 9.742 -34.434 1.00 54.62 101 SER A O 1
ATOM 759 N N . GLU A 1 102 ? -5.037 9.016 -32.348 1.00 50.56 102 GLU A N 1
ATOM 760 C CA . GLU A 1 102 ? -6.027 10.014 -31.998 1.00 50.56 102 GLU A CA 1
ATOM 761 C C . GLU A 1 102 ? -5.269 11.176 -31.377 1.00 50.56 102 GLU A C 1
ATOM 763 O O . GLU A 1 102 ? -4.408 11.011 -30.511 1.00 50.56 102 GLU A O 1
ATOM 768 N N . SER A 1 103 ? -5.564 12.374 -31.864 1.00 55.34 103 SER A N 1
ATOM 769 C CA . SER A 1 103 ? -5.473 13.595 -31.080 1.00 55.34 103 SER A CA 1
ATOM 770 C C . SER A 1 103 ? -6.157 13.325 -29.739 1.00 55.34 103 SER A C 1
ATOM 772 O O . SER A 1 103 ? -7.381 13.394 -29.657 1.00 55.34 103 SER A O 1
ATOM 774 N N . GLY A 1 104 ? -5.364 12.880 -28.762 1.00 56.97 104 GLY A N 1
ATOM 775 C CA . GLY A 1 104 ? -5.858 12.203 -27.573 1.00 56.97 104 GLY A CA 1
ATOM 776 C C . GLY A 1 104 ? -6.847 13.082 -26.842 1.00 56.97 104 GLY A C 1
ATOM 777 O O . GLY A 1 104 ? -6.522 14.215 -26.481 1.00 56.97 104 GLY A O 1
ATOM 778 N N . ASP A 1 105 ? -8.046 12.549 -26.653 1.00 75.56 105 ASP A N 1
ATOM 779 C CA . ASP A 1 105 ? -9.030 13.117 -25.759 1.00 75.56 105 ASP A CA 1
ATOM 780 C C . ASP A 1 105 ? -8.467 13.039 -24.337 1.00 75.56 105 ASP A C 1
ATOM 782 O O . ASP A 1 105 ? -8.593 12.042 -23.626 1.00 75.56 105 ASP A O 1
ATOM 786 N N . VAL A 1 106 ? -7.751 14.096 -23.952 1.00 80.69 106 VAL A N 1
ATOM 787 C CA . VAL A 1 106 ? -7.181 14.257 -22.612 1.00 80.69 106 VAL A CA 1
ATOM 788 C C . VAL A 1 106 ? -8.279 14.106 -21.560 1.00 80.69 106 VAL A C 1
ATOM 790 O O . VAL A 1 106 ? -7.986 13.653 -20.458 1.00 80.69 106 VAL A O 1
ATOM 793 N N . GLN A 1 107 ? -9.529 14.431 -21.902 1.00 75.69 107 GLN A N 1
ATOM 794 C CA . GLN A 1 107 ? -10.657 14.294 -20.999 1.00 75.69 107 GLN A CA 1
ATOM 795 C C . GLN A 1 107 ? -10.956 12.823 -20.696 1.00 75.69 107 GLN A C 1
ATOM 797 O O . GLN A 1 107 ? -11.021 12.470 -19.526 1.00 75.69 107 GLN A O 1
ATOM 802 N N . GLY A 1 108 ? -10.988 11.948 -21.705 1.00 81.81 108 GLY A N 1
ATOM 803 C CA . GLY A 1 108 ? -11.188 10.508 -21.497 1.00 81.81 108 GLY A CA 1
ATOM 804 C C . GLY A 1 108 ? -10.107 9.861 -20.621 1.00 81.81 108 GLY A C 1
ATOM 805 O O . GLY A 1 108 ? -10.415 9.062 -19.743 1.00 81.81 108 GLY A O 1
ATOM 806 N N . VAL A 1 109 ? -8.841 10.266 -20.785 1.00 79.56 109 VAL A N 1
ATOM 807 C CA . VAL A 1 109 ? -7.742 9.781 -19.924 1.00 79.56 109 VAL A CA 1
ATOM 808 C C . VAL A 1 109 ? -7.871 10.310 -18.490 1.00 79.56 109 VAL A C 1
ATOM 810 O O . VAL A 1 109 ? -7.555 9.600 -17.537 1.00 79.56 109 VAL A O 1
ATOM 813 N N . LEU A 1 110 ? -8.311 11.560 -18.314 1.00 78.75 110 LEU A N 1
ATOM 814 C CA . LEU A 1 110 ? -8.557 12.127 -16.986 1.00 78.75 110 LEU A CA 1
ATOM 815 C C . LEU A 1 110 ? -9.732 11.441 -16.282 1.00 78.75 110 LEU A C 1
ATOM 817 O O . LEU A 1 110 ? -9.644 11.220 -15.075 1.00 78.75 110 LEU A O 1
ATOM 821 N N . ASP A 1 111 ? -10.777 11.078 -17.022 1.00 83.88 111 ASP A N 1
ATOM 822 C CA . ASP A 1 111 ? -11.948 10.384 -16.491 1.00 83.88 111 ASP A CA 1
ATOM 823 C C . ASP A 1 111 ? -11.582 8.949 -16.056 1.00 83.88 111 ASP A C 1
ATOM 825 O O . ASP A 1 111 ? -11.890 8.560 -14.931 1.00 83.88 111 ASP A O 1
ATOM 829 N N . GLU A 1 112 ? -10.797 8.206 -16.851 1.00 81.38 112 GLU A N 1
ATOM 830 C CA . GLU A 1 112 ? -10.293 6.872 -16.467 1.00 81.38 112 GLU A CA 1
ATOM 831 C C . GLU A 1 112 ? -9.414 6.911 -15.202 1.00 81.38 112 GLU A C 1
ATOM 833 O O . GLU A 1 112 ? -9.555 6.076 -14.305 1.00 81.38 112 GLU A O 1
ATOM 838 N N . ILE A 1 113 ? -8.521 7.903 -15.087 1.00 81.44 113 ILE A N 1
ATOM 839 C CA . ILE A 1 113 ? -7.701 8.092 -13.878 1.00 81.44 113 ILE A CA 1
ATOM 840 C C . ILE A 1 113 ? -8.583 8.472 -12.676 1.00 81.44 113 ILE A C 1
ATOM 842 O O . ILE A 1 113 ? -8.303 8.050 -11.549 1.00 81.44 113 ILE A O 1
ATOM 846 N N . GLY A 1 114 ? -9.631 9.270 -12.902 1.00 84.56 114 GLY A N 1
ATOM 847 C CA . GLY A 1 114 ? -10.621 9.642 -11.893 1.00 84.56 114 GLY A CA 1
ATOM 848 C C . GLY A 1 114 ? -11.332 8.422 -11.311 1.00 84.56 114 GLY A C 1
ATOM 849 O O . GLY A 1 114 ? -11.331 8.245 -10.091 1.00 84.56 114 GLY A O 1
ATOM 850 N N . ASP A 1 115 ? -11.831 7.540 -12.175 1.00 77.94 115 ASP A N 1
ATOM 851 C CA . ASP A 1 115 ? -12.538 6.318 -11.786 1.00 77.94 115 ASP A CA 1
ATOM 852 C C . ASP A 1 115 ? -11.635 5.348 -11.000 1.00 77.94 115 ASP A C 1
ATOM 854 O O . ASP A 1 115 ? -12.039 4.789 -9.975 1.00 77.94 115 ASP A O 1
ATOM 858 N N . GLU A 1 116 ? -10.375 5.171 -11.418 1.00 78.62 116 GLU A N 1
ATOM 859 C CA . GLU A 1 116 ? -9.412 4.321 -10.699 1.00 78.62 116 GLU A CA 1
ATOM 860 C C . GLU A 1 116 ? -9.052 4.872 -9.309 1.00 78.62 116 GLU A C 1
ATOM 862 O O . GLU A 1 116 ? -8.902 4.113 -8.335 1.00 78.62 116 GLU A O 1
ATOM 867 N N . LEU A 1 117 ? -8.913 6.196 -9.193 1.00 77.69 117 LEU A N 1
ATOM 868 C CA . LEU A 1 117 ? -8.675 6.867 -7.916 1.00 77.69 117 LEU A CA 1
ATOM 869 C C . LEU A 1 117 ? -9.892 6.750 -7.000 1.00 77.69 117 LEU A C 1
ATOM 871 O O . LEU A 1 117 ? -9.727 6.451 -5.815 1.00 77.69 117 LEU A O 1
ATOM 875 N N . GLU A 1 118 ? -11.100 6.932 -7.529 1.00 76.50 118 GLU A N 1
ATOM 876 C CA . GLU A 1 118 ? -12.336 6.814 -6.762 1.00 76.50 118 GLU A CA 1
ATOM 877 C C . GLU A 1 118 ? -12.563 5.374 -6.278 1.00 76.50 118 GLU A C 1
ATOM 879 O O . GLU A 1 118 ? -12.871 5.163 -5.103 1.00 76.50 118 GLU A O 1
ATOM 884 N N . ALA A 1 119 ? -12.276 4.365 -7.107 1.00 72.25 119 ALA A N 1
ATOM 885 C CA . ALA A 1 119 ? -12.317 2.958 -6.704 1.00 72.25 119 ALA A CA 1
ATOM 886 C C . ALA A 1 119 ? -11.300 2.639 -5.589 1.00 72.25 119 ALA A C 1
ATOM 888 O O . ALA A 1 119 ? -11.617 1.964 -4.600 1.00 72.25 119 ALA A O 1
ATOM 889 N N . SER A 1 120 ? -10.078 3.166 -5.708 1.00 71.81 120 SER A N 1
ATOM 890 C CA . SER A 1 120 ? -9.023 2.985 -4.705 1.00 71.81 120 SER A CA 1
ATOM 891 C C . SER A 1 120 ? -9.387 3.655 -3.377 1.00 71.81 120 SER A C 1
ATOM 893 O O . SER A 1 120 ? -9.254 3.037 -2.316 1.00 71.81 120 SER A O 1
ATOM 895 N N . LEU A 1 121 ? -9.910 4.883 -3.417 1.00 66.06 121 LEU A N 1
ATOM 896 C CA . LEU A 1 121 ? -10.373 5.616 -2.237 1.00 66.06 121 LEU A CA 1
ATOM 897 C C . LEU A 1 121 ? -11.625 4.978 -1.617 1.00 66.06 121 LEU A C 1
ATOM 899 O O . LEU A 1 121 ? -11.727 4.914 -0.390 1.00 66.06 121 LEU A O 1
ATOM 903 N N . GLY A 1 122 ? -12.524 4.419 -2.429 1.00 63.31 122 GLY A N 1
ATOM 904 C CA . GLY A 1 122 ? -13.690 3.660 -1.973 1.00 63.31 122 GLY A CA 1
ATOM 905 C C . GLY A 1 122 ? -13.305 2.414 -1.171 1.00 63.31 122 GLY A C 1
ATOM 906 O O . GLY A 1 122 ? -13.930 2.111 -0.155 1.00 63.31 122 GLY A O 1
ATOM 907 N N . SER A 1 123 ? -12.207 1.744 -1.535 1.00 59.59 123 SER A N 1
ATOM 908 C CA . SER A 1 123 ? -11.667 0.620 -0.751 1.00 59.59 123 SER A CA 1
ATOM 909 C C . SER A 1 123 ? -11.059 1.046 0.597 1.00 59.59 123 SER A C 1
ATOM 911 O O . SER A 1 123 ? -10.994 0.248 1.535 1.00 59.59 123 SER A O 1
ATOM 913 N N . MET A 1 124 ? -10.642 2.313 0.717 1.00 68.25 124 MET A N 1
ATOM 914 C CA . MET A 1 124 ? -10.129 2.902 1.959 1.00 68.25 124 MET A CA 1
ATOM 915 C C . MET A 1 124 ? -11.237 3.481 2.840 1.00 68.25 124 MET A C 1
ATOM 917 O O . MET A 1 124 ? -10.995 3.767 4.021 1.00 68.25 124 MET A O 1
ATOM 921 N N . ALA A 1 125 ? -12.443 3.656 2.293 1.00 71.56 125 ALA A N 1
ATOM 922 C CA . ALA A 1 125 ? -13.572 4.146 3.053 1.00 71.56 125 ALA A CA 1
ATOM 923 C C . ALA A 1 125 ? -13.850 3.177 4.216 1.00 71.56 125 ALA A C 1
ATOM 925 O O . ALA A 1 125 ? -13.920 1.955 4.039 1.00 71.56 125 ALA A O 1
ATOM 926 N N . PRO A 1 126 ? -13.932 3.684 5.454 1.00 80.12 126 PRO A N 1
ATOM 927 C CA . PRO A 1 126 ? -14.098 2.824 6.605 1.00 80.12 126 PRO A CA 1
ATOM 928 C C . PRO A 1 126 ? -15.452 2.115 6.521 1.00 80.12 126 PRO A C 1
ATOM 930 O O . PRO A 1 126 ? -16.495 2.749 6.395 1.00 80.12 126 PRO A O 1
ATOM 933 N N . HIS A 1 127 ? -15.428 0.790 6.611 1.00 90.44 127 HIS A N 1
ATOM 934 C CA . HIS A 1 127 ? -16.630 -0.026 6.717 1.00 90.44 127 HIS A CA 1
ATOM 935 C C . HIS A 1 127 ? -16.872 -0.376 8.187 1.00 90.44 127 HIS A C 1
ATOM 937 O O . HIS A 1 127 ? -15.934 -0.557 8.971 1.00 90.44 127 HIS A O 1
ATOM 943 N N . CYS A 1 128 ? -18.138 -0.492 8.575 1.00 91.12 128 CYS A N 1
ATOM 944 C C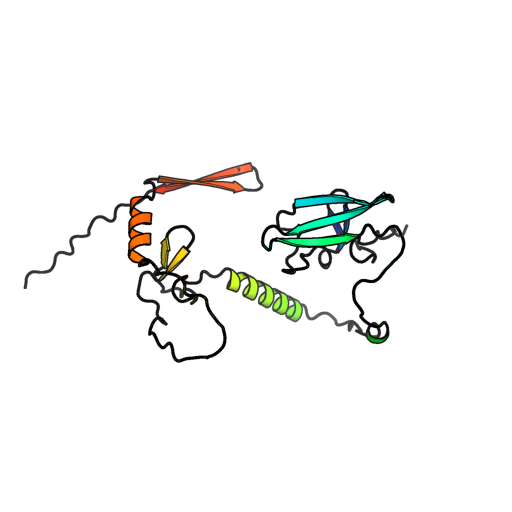A . CYS A 1 128 ? -18.510 -0.973 9.893 1.00 91.12 128 CYS A CA 1
ATOM 945 C C . CYS A 1 128 ? -18.213 -2.469 9.993 1.00 91.12 128 CYS A C 1
ATOM 947 O O . CYS A 1 128 ? -18.846 -3.281 9.324 1.00 91.12 128 CYS A O 1
ATOM 949 N N . ALA A 1 129 ? -17.323 -2.873 10.895 1.00 87.06 129 ALA A N 1
ATOM 950 C CA . ALA A 1 129 ? -16.955 -4.282 11.041 1.00 87.06 129 ALA A CA 1
ATOM 951 C C . ALA A 1 129 ? -18.077 -5.175 11.605 1.00 87.06 129 ALA A C 1
ATOM 953 O O . ALA A 1 129 ? -17.911 -6.388 11.693 1.00 87.06 129 ALA A O 1
ATOM 954 N N . ARG A 1 130 ? -19.223 -4.593 11.996 1.00 89.44 130 ARG A N 1
ATOM 955 C CA . ARG A 1 130 ? -20.408 -5.346 12.431 1.00 89.44 130 ARG A CA 1
ATOM 956 C C . ARG A 1 130 ? -21.356 -5.679 11.283 1.00 89.44 130 ARG A C 1
ATOM 958 O O . ARG A 1 130 ? -21.873 -6.788 11.260 1.00 89.44 130 ARG A O 1
ATOM 965 N N . CYS A 1 131 ? -21.621 -4.739 10.375 1.00 91.44 131 CYS A N 1
ATOM 966 C CA . CYS A 1 131 ? -22.599 -4.924 9.293 1.00 91.44 131 CYS A CA 1
ATOM 967 C C . CYS A 1 131 ? -21.997 -4.901 7.883 1.00 91.44 131 CYS A C 1
ATOM 969 O O . CYS A 1 131 ? -22.718 -5.154 6.925 1.00 91.44 131 CYS A O 1
ATOM 971 N N . GLY A 1 132 ? -20.711 -4.573 7.743 1.00 88.88 132 GLY A N 1
ATOM 972 C CA . GLY A 1 132 ? -20.023 -4.447 6.460 1.00 88.88 132 GLY A CA 1
ATOM 973 C C . GLY A 1 132 ? -20.420 -3.219 5.638 1.00 88.88 132 GLY A C 1
ATOM 974 O O . GLY A 1 132 ? -19.893 -3.052 4.550 1.00 88.88 132 GLY A O 1
ATOM 975 N N . GLN A 1 133 ? -21.325 -2.365 6.125 1.00 90.56 133 GLN A N 1
ATOM 976 C CA . GLN A 1 133 ? -21.759 -1.165 5.403 1.00 90.56 133 GLN A CA 1
ATOM 977 C C . GLN A 1 133 ? -20.745 -0.027 5.549 1.00 90.56 133 GLN A C 1
ATOM 979 O O . GLN A 1 133 ? -20.083 0.092 6.587 1.00 90.56 133 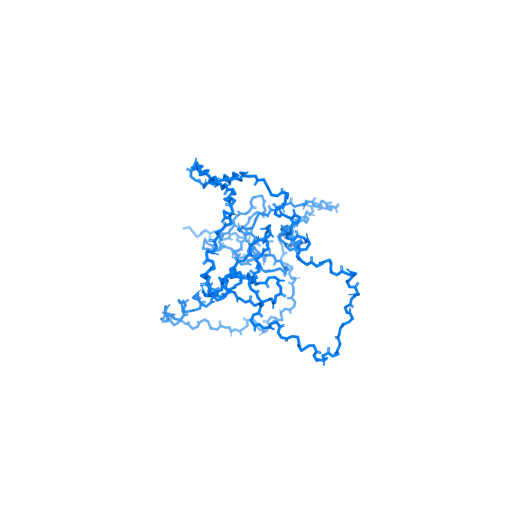GLN A O 1
ATOM 984 N N . LEU A 1 134 ? -20.663 0.816 4.521 1.00 91.38 134 LEU A N 1
ATOM 985 C CA . LEU A 1 134 ? -19.943 2.088 4.554 1.00 91.38 134 LEU A CA 1
ATOM 986 C C . LEU A 1 134 ? -20.558 3.025 5.599 1.00 91.38 134 LEU A C 1
ATOM 988 O O . LEU A 1 134 ? -21.773 3.014 5.812 1.00 91.38 134 LEU A O 1
ATOM 992 N N . PHE A 1 135 ? -19.720 3.829 6.253 1.00 90.38 135 PHE A N 1
ATOM 993 C CA . PHE A 1 135 ? -20.212 4.892 7.128 1.00 90.38 135 PHE A CA 1
ATOM 994 C C . PHE A 1 135 ? -20.755 6.058 6.303 1.00 90.38 135 PHE A C 1
ATOM 996 O O . PHE A 1 135 ? -20.063 6.571 5.426 1.00 90.38 135 PHE A O 1
ATOM 1003 N N . GLN A 1 136 ? -21.969 6.490 6.623 1.00 90.44 136 GLN A N 1
ATOM 1004 C CA . GLN A 1 136 ? -22.548 7.733 6.129 1.00 90.44 136 GLN A CA 1
ATOM 1005 C C . GLN A 1 136 ? -22.005 8.934 6.921 1.00 90.44 136 GLN A C 1
ATOM 1007 O O . GLN A 1 136 ? -21.566 8.761 8.063 1.00 90.44 136 GLN A O 1
ATOM 1012 N N . PRO A 1 137 ? -22.036 10.160 6.371 1.00 85.19 137 PRO A N 1
ATOM 1013 C CA . PRO A 1 137 ? -21.583 11.361 7.079 1.00 85.19 137 PRO A CA 1
ATOM 1014 C C . PRO A 1 137 ? -22.292 11.591 8.424 1.00 85.19 137 PRO A C 1
ATOM 1016 O O . PRO A 1 137 ? -21.708 12.157 9.348 1.00 85.19 137 PRO A O 1
ATOM 1019 N N . GLU A 1 138 ? -23.536 11.127 8.556 1.00 88.12 138 GLU A N 1
ATOM 1020 C CA . GLU A 1 138 ? -24.352 11.252 9.767 1.00 88.12 138 GLU A CA 1
ATOM 1021 C C . GLU A 1 138 ? -24.107 10.118 10.777 1.00 88.12 138 GLU A C 1
ATOM 1023 O O . GLU A 1 138 ? -24.604 10.168 11.911 1.00 88.12 138 GLU A O 1
ATOM 1028 N N . ASP A 1 139 ? -23.348 9.085 10.395 1.00 90.94 139 ASP A N 1
ATOM 1029 C CA . ASP A 1 139 ? -23.093 7.944 11.258 1.00 90.94 139 ASP A CA 1
ATOM 1030 C C . ASP A 1 139 ? -22.189 8.328 12.426 1.00 90.94 139 ASP A C 1
ATOM 1032 O O . ASP A 1 139 ? -21.060 8.801 12.288 1.00 90.94 139 ASP A O 1
ATOM 1036 N N . LYS A 1 140 ? -22.655 8.016 13.633 1.00 89.00 140 LYS A N 1
ATOM 1037 C CA . LYS A 1 140 ? -21.802 8.061 14.819 1.00 89.00 140 LYS A CA 1
ATOM 1038 C C . LYS A 1 140 ? -20.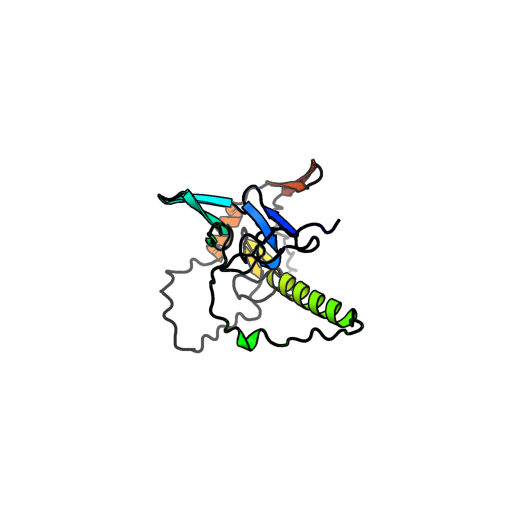894 6.838 14.798 1.00 89.00 140 LYS A C 1
ATOM 1040 O O . LYS A 1 140 ? -21.384 5.715 14.896 1.00 89.00 140 LYS A O 1
ATOM 1045 N N . ILE A 1 141 ? -19.584 7.047 14.701 1.00 88.88 141 ILE A N 1
ATOM 1046 C CA . ILE A 1 141 ? -18.586 5.971 14.635 1.00 88.88 141 ILE A CA 1
ATOM 1047 C C . ILE A 1 141 ? -17.998 5.718 16.028 1.00 88.88 141 ILE A C 1
ATOM 1049 O O . ILE A 1 141 ? -17.526 6.637 16.694 1.00 88.88 141 ILE A O 1
ATOM 1053 N N . ALA A 1 142 ? -17.992 4.458 16.460 1.00 86.06 142 ALA A N 1
ATOM 1054 C CA . ALA A 1 142 ? -17.252 3.983 17.624 1.00 86.06 142 ALA A CA 1
ATOM 1055 C C . ALA A 1 142 ? -16.010 3.201 17.172 1.00 86.06 142 ALA A C 1
ATOM 1057 O O . ALA A 1 142 ? -16.071 2.408 16.231 1.00 86.06 142 ALA A O 1
ATOM 1058 N N . VAL A 1 143 ? -14.884 3.394 17.861 1.00 88.38 143 VAL A N 1
ATOM 1059 C CA . VAL A 1 143 ? -13.611 2.730 17.545 1.00 88.38 143 VAL A CA 1
ATOM 1060 C C . VAL A 1 143 ? -13.164 1.887 18.733 1.00 88.38 143 VAL A C 1
ATOM 1062 O O . VAL A 1 143 ? -13.104 2.375 19.859 1.00 88.38 143 VAL A O 1
ATOM 1065 N N . ALA A 1 144 ? -12.846 0.617 18.484 1.00 80.81 144 ALA A N 1
ATOM 1066 C CA . ALA A 1 144 ? -12.264 -0.290 19.468 1.00 80.81 144 ALA A CA 1
ATOM 1067 C C . ALA A 1 144 ? -10.991 -0.916 18.879 1.00 80.81 144 ALA A C 1
ATOM 1069 O O . ALA A 1 144 ? -11.052 -1.805 18.027 1.00 80.81 144 ALA A O 1
ATOM 1070 N N . GLY A 1 145 ? -9.826 -0.424 19.311 1.00 85.56 145 GLY A N 1
ATOM 1071 C CA . GLY A 1 145 ? -8.544 -0.782 18.701 1.00 85.56 145 GLY A CA 1
ATOM 1072 C C . GLY A 1 145 ? -8.458 -0.292 17.252 1.00 85.56 145 GLY A C 1
ATOM 1073 O O . GLY A 1 145 ? -8.698 0.881 16.984 1.00 85.56 145 GLY A O 1
ATOM 1074 N N . ALA A 1 146 ? -8.141 -1.194 16.320 1.00 78.94 146 ALA A N 1
ATOM 1075 C CA . ALA A 1 146 ? -8.078 -0.895 14.884 1.00 78.94 146 ALA A CA 1
ATOM 1076 C C . ALA A 1 146 ? -9.438 -1.006 14.166 1.00 78.94 146 ALA A C 1
ATOM 1078 O O . ALA A 1 146 ? -9.513 -0.805 12.956 1.00 78.94 146 ALA A O 1
ATOM 1079 N N . VAL A 1 147 ? -10.509 -1.356 14.887 1.00 84.31 147 VAL A N 1
ATOM 1080 C CA . VAL A 1 147 ? -11.793 -1.712 14.279 1.00 84.31 147 VAL A CA 1
ATOM 1081 C C . VAL A 1 147 ? -12.847 -0.634 14.536 1.00 84.31 147 VAL A C 1
ATOM 1083 O O . VAL A 1 147 ? -12.999 -0.155 15.662 1.00 84.31 147 VAL A O 1
ATOM 1086 N N . LYS A 1 148 ? -13.581 -0.261 13.482 1.00 90.25 148 LYS A N 1
ATOM 1087 C CA . LYS A 1 148 ? -14.618 0.781 13.482 1.00 90.25 148 LYS A CA 1
ATOM 1088 C C . LYS A 1 148 ? -16.013 0.153 13.392 1.00 90.25 148 LYS A C 1
ATOM 1090 O O . LYS A 1 148 ? -16.217 -0.809 12.651 1.00 90.25 148 LYS A O 1
ATOM 1095 N N . TYR A 1 149 ? -16.978 0.711 14.118 1.00 93.06 149 TYR A N 1
ATOM 1096 C CA . TYR A 1 149 ? -18.369 0.247 14.165 1.00 93.06 149 TYR A CA 1
ATOM 1097 C C . TYR A 1 149 ? -19.345 1.426 14.234 1.00 93.06 149 TYR A C 1
ATOM 1099 O O . TYR A 1 149 ? -18.971 2.503 14.695 1.00 93.06 149 TYR A O 1
ATOM 1107 N N . HIS A 1 150 ? -20.612 1.225 13.858 1.00 92.88 150 HIS A N 1
ATOM 1108 C CA . HIS A 1 150 ? -21.683 2.163 14.217 1.00 92.88 150 HIS A CA 1
ATOM 1109 C C . HIS A 1 150 ? -21.809 2.213 15.744 1.00 92.88 150 HIS A C 1
ATOM 1111 O O . HIS A 1 150 ? -21.864 1.173 16.401 1.00 92.88 150 HIS A O 1
ATOM 1117 N N . ALA A 1 151 ? -21.848 3.413 16.319 1.00 89.31 151 ALA A N 1
ATOM 1118 C CA . ALA A 1 151 ? -22.075 3.616 17.748 1.00 89.31 151 ALA A CA 1
ATOM 1119 C C . ALA A 1 151 ? -23.508 3.221 18.152 1.00 89.31 151 ALA A C 1
ATOM 1121 O O . ALA A 1 151 ? -23.748 2.849 19.299 1.00 89.31 151 ALA A O 1
ATOM 1122 N N . GLY A 1 152 ? -24.450 3.297 17.205 1.00 88.50 152 GLY A N 1
ATOM 1123 C CA . GLY A 1 152 ? -25.829 2.827 17.337 1.00 88.50 152 GLY A CA 1
ATOM 1124 C C . GLY A 1 152 ? -26.075 1.447 16.704 1.00 88.50 152 GLY A C 1
ATOM 1125 O O . GLY A 1 152 ? -25.138 0.771 16.271 1.00 88.50 152 GLY A O 1
ATOM 1126 N N . PRO A 1 153 ? -27.345 1.005 16.636 1.00 90.44 153 PRO A N 1
ATOM 1127 C CA . PRO A 1 153 ? -27.722 -0.151 15.833 1.00 90.44 153 PRO A CA 1
ATOM 1128 C C . PRO A 1 153 ? -27.340 0.091 14.369 1.00 90.44 153 PRO A C 1
ATOM 1130 O O . PRO A 1 153 ? -27.545 1.184 13.848 1.00 90.44 153 PRO A O 1
ATOM 1133 N N . CYS A 1 154 ? -26.788 -0.924 13.705 1.00 88.50 154 CYS A N 1
ATOM 1134 C CA . CYS A 1 154 ? -26.466 -0.809 12.288 1.00 88.50 154 CYS A CA 1
ATOM 1135 C C . CYS A 1 154 ? -27.762 -0.608 11.482 1.00 88.50 154 CYS A C 1
ATOM 1137 O O . CYS A 1 154 ? -28.703 -1.378 11.689 1.00 88.50 154 CYS A O 1
ATOM 1139 N N . PRO A 1 155 ? -27.810 0.349 10.539 1.00 81.81 155 PRO A N 1
ATOM 1140 C CA . PRO A 1 155 ? -29.031 0.684 9.798 1.00 81.81 155 PRO A CA 1
ATOM 1141 C C . PRO A 1 155 ? -29.572 -0.475 8.941 1.00 81.81 155 PRO A C 1
ATOM 1143 O O . PRO A 1 155 ? -30.762 -0.523 8.656 1.00 81.81 155 PRO A O 1
ATOM 1146 N N . GLY A 1 156 ? -28.728 -1.456 8.599 1.00 76.12 156 GLY A N 1
ATOM 1147 C CA . GLY A 1 156 ? -29.116 -2.701 7.917 1.00 76.12 156 GLY A CA 1
ATOM 1148 C C . GLY A 1 156 ? -29.195 -3.938 8.822 1.00 76.12 156 GLY A C 1
ATOM 1149 O O . GLY A 1 156 ? -29.271 -5.055 8.327 1.00 76.12 156 GLY A O 1
ATOM 1150 N N . GLY A 1 157 ? -29.126 -3.775 10.147 1.00 59.53 157 GLY A N 1
ATOM 1151 C CA . GLY A 1 157 ? -29.066 -4.866 11.129 1.00 59.53 157 GLY A CA 1
ATOM 1152 C C . GLY A 1 157 ? -30.408 -5.530 11.457 1.00 59.53 157 GLY A C 1
ATOM 1153 O O . GLY A 1 157 ? -30.524 -6.161 12.507 1.00 59.53 157 GLY A O 1
ATOM 1154 N N . GLY A 1 158 ? -31.420 -5.378 10.601 1.00 53.69 158 GLY A N 1
ATOM 1155 C CA . GLY A 1 158 ? -32.645 -6.166 10.678 1.00 53.69 158 GLY A CA 1
ATOM 1156 C C . GLY A 1 158 ? -32.344 -7.572 10.181 1.00 53.69 158 GLY A C 1
ATOM 1157 O O . GLY A 1 158 ? -32.242 -7.795 8.980 1.00 53.69 158 GLY A O 1
ATOM 1158 N N . GLY A 1 159 ? -32.131 -8.509 11.103 1.00 53.91 159 GLY A N 1
ATOM 1159 C CA . GLY A 1 159 ? -31.856 -9.900 10.771 1.00 53.91 159 GLY A CA 1
ATOM 1160 C C . GLY A 1 159 ? -32.929 -10.477 9.853 1.00 53.91 159 GLY A C 1
ATOM 1161 O O . GLY A 1 159 ? -34.036 -10.746 10.293 1.00 53.91 159 GLY A O 1
ATOM 1162 N N . ASN A 1 160 ? -32.569 -10.712 8.597 1.00 47.69 160 ASN A N 1
ATOM 1163 C CA . ASN A 1 160 ? -33.260 -11.657 7.735 1.00 47.69 160 ASN A CA 1
ATOM 1164 C C . ASN A 1 160 ? -32.209 -12.551 7.082 1.00 47.69 160 ASN A C 1
ATOM 1166 O O . ASN A 1 160 ? -31.881 -12.441 5.904 1.00 47.69 160 ASN A O 1
ATOM 1170 N N . GLY A 1 161 ? -31.665 -13.457 7.896 1.00 48.84 161 GLY A N 1
ATOM 1171 C CA . GLY A 1 161 ? -31.090 -14.687 7.376 1.00 48.84 161 GLY A CA 1
ATOM 1172 C C . GLY A 1 161 ? -32.219 -15.513 6.769 1.00 48.84 161 GLY A C 1
ATOM 1173 O O . GLY A 1 161 ? -32.848 -16.303 7.462 1.00 48.84 161 GLY A O 1
ATOM 1174 N N . THR A 1 162 ? -32.497 -15.303 5.485 1.00 44.81 162 THR A N 1
ATOM 1175 C CA . THR A 1 162 ? -33.253 -16.255 4.669 1.00 44.81 162 THR A CA 1
ATOM 1176 C C . THR A 1 162 ? -32.271 -16.892 3.696 1.00 44.81 162 THR A C 1
ATOM 1178 O O . THR A 1 162 ? -31.418 -16.224 3.115 1.00 44.81 162 THR A O 1
ATOM 1181 N N . GLY A 1 163 ? -32.289 -18.223 3.682 1.00 49.34 163 GLY A N 1
ATOM 1182 C CA . GLY A 1 163 ? -31.197 -19.071 3.228 1.00 49.34 163 GLY A CA 1
ATOM 1183 C C . GLY A 1 163 ? -30.832 -18.914 1.755 1.00 49.34 163 GLY A C 1
ATOM 1184 O O . GLY A 1 163 ? -31.659 -19.127 0.876 1.00 49.34 163 GLY A O 1
ATOM 1185 N N . GLY A 1 164 ? -29.549 -18.663 1.507 1.00 38.00 164 GLY A N 1
ATOM 1186 C CA . GLY A 1 164 ? -28.862 -19.094 0.295 1.00 38.00 164 GLY A CA 1
ATOM 1187 C C . GLY A 1 164 ? -28.021 -20.313 0.653 1.00 38.00 164 GLY A C 1
ATOM 1188 O O . GLY A 1 164 ? -27.018 -20.189 1.354 1.00 38.00 164 GLY A O 1
ATOM 1189 N N . ALA A 1 165 ? -28.482 -21.498 0.263 1.00 49.38 165 ALA A N 1
ATOM 1190 C CA . ALA A 1 165 ? -27.766 -22.746 0.470 1.00 49.38 165 ALA A CA 1
ATOM 1191 C C . ALA A 1 165 ? -26.506 -22.781 -0.408 1.00 49.38 165 ALA A C 1
ATOM 1193 O O . ALA A 1 165 ? -26.596 -22.518 -1.604 1.00 49.38 165 ALA A O 1
ATOM 1194 N N . GLY A 1 166 ? -25.365 -23.158 0.175 1.00 46.94 166 GLY A N 1
ATOM 1195 C CA . GLY A 1 166 ? -24.223 -23.628 -0.610 1.00 46.94 166 GLY A CA 1
ATOM 1196 C C . GLY A 1 166 ? -22.860 -23.027 -0.289 1.00 46.94 166 GLY A C 1
ATOM 1197 O O . GLY A 1 166 ? -22.147 -22.697 -1.217 1.00 46.94 166 GLY A O 1
ATOM 1198 N N . GLU A 1 167 ? -22.452 -22.934 0.979 1.00 39.50 167 GLU A N 1
ATOM 1199 C CA . GLU A 1 167 ? -21.030 -23.121 1.310 1.00 39.50 167 GLU A CA 1
ATOM 1200 C C . GLU A 1 167 ? -20.871 -23.449 2.795 1.00 39.50 167 GLU A C 1
ATOM 1202 O O . GLU A 1 167 ? -21.365 -22.742 3.676 1.00 39.50 167 GLU A O 1
ATOM 1207 N N . THR A 1 168 ? -20.220 -24.574 3.079 1.00 40.38 168 THR A N 1
ATOM 1208 C CA . THR A 1 168 ? -19.963 -25.098 4.423 1.00 40.38 168 THR A CA 1
ATOM 1209 C C . THR A 1 168 ? -19.071 -24.140 5.209 1.00 40.38 168 THR A C 1
ATOM 1211 O O . THR A 1 168 ? -17.847 -24.242 5.183 1.00 40.38 168 THR A O 1
ATOM 1214 N N . ARG A 1 169 ? -19.680 -23.199 5.934 1.00 41.38 169 ARG A N 1
ATOM 1215 C CA . ARG A 1 169 ? -18.983 -22.406 6.948 1.00 41.38 169 ARG A CA 1
ATOM 1216 C C . ARG A 1 169 ? -18.839 -23.231 8.221 1.00 41.38 169 ARG A C 1
ATOM 1218 O O . ARG A 1 169 ? -19.825 -23.686 8.796 1.00 41.38 169 ARG A O 1
ATOM 1225 N N . HIS A 1 170 ? -17.592 -23.403 8.652 1.00 36.59 170 HIS A N 1
ATOM 1226 C CA . HIS A 1 170 ? -17.243 -23.972 9.949 1.00 36.59 170 HIS A CA 1
ATOM 1227 C C . HIS A 1 170 ? -17.982 -23.249 11.093 1.00 36.59 170 HIS A C 1
ATOM 1229 O O . HIS A 1 170 ? -18.122 -22.022 11.045 1.00 36.59 170 HIS A O 1
ATOM 1235 N N . PRO A 1 171 ? -18.418 -23.968 12.143 1.00 39.50 171 PRO A N 1
ATOM 1236 C CA . PRO A 1 171 ? -19.005 -23.350 13.322 1.00 39.50 171 PRO A CA 1
ATOM 1237 C C . PRO A 1 171 ? -17.942 -22.503 14.030 1.00 39.50 171 PRO A C 1
ATOM 1239 O O . PRO A 1 171 ? -17.023 -23.025 14.661 1.00 39.50 171 PRO A O 1
ATOM 1242 N N . VAL A 1 172 ? -18.058 -21.179 13.926 1.00 45.97 172 VAL A N 1
ATOM 1243 C CA . VAL A 1 172 ? -17.298 -20.261 14.777 1.00 45.97 172 VAL A CA 1
ATOM 1244 C C . VAL A 1 172 ? -17.876 -20.392 16.181 1.00 45.97 172 VAL A C 1
ATOM 1246 O O . VAL A 1 172 ? -19.012 -19.993 16.439 1.00 45.97 172 VAL A O 1
ATOM 1249 N N . ALA A 1 173 ? -17.108 -21.015 17.072 1.00 43.59 173 ALA A N 1
ATOM 1250 C CA . ALA A 1 173 ? -17.442 -21.158 18.479 1.00 43.59 173 ALA A CA 1
ATOM 1251 C C . ALA A 1 173 ? -17.791 -19.788 19.084 1.00 43.59 173 ALA A C 1
ATOM 1253 O O . ALA A 1 173 ? -17.001 -18.855 18.978 1.00 43.59 173 ALA A O 1
ATOM 1254 N N . ASN A 1 174 ? -18.987 -19.700 19.681 1.00 43.28 174 ASN A N 1
ATOM 1255 C CA . ASN A 1 174 ? -19.506 -18.622 20.529 1.00 43.28 174 ASN A CA 1
ATOM 1256 C C . ASN A 1 174 ? -18.864 -17.237 20.311 1.00 43.28 174 ASN A C 1
ATOM 1258 O O . ASN A 1 174 ? -17.844 -16.942 20.944 1.00 43.28 174 ASN A O 1
ATOM 1262 N N . PRO A 1 175 ? -19.472 -16.333 19.516 1.00 46.81 175 PRO A N 1
ATOM 1263 C CA . PRO A 1 175 ? -19.052 -14.944 19.537 1.00 46.81 175 PRO A CA 1
ATOM 1264 C C . PRO A 1 175 ? -19.308 -14.410 20.947 1.00 46.81 175 PRO A C 1
ATOM 1266 O O . PRO A 1 175 ? -20.448 -14.163 21.343 1.00 46.81 175 PRO A O 1
ATOM 1269 N N . THR A 1 176 ? -18.246 -14.249 21.738 1.00 53.81 176 THR A N 1
ATOM 1270 C CA . THR A 1 176 ? -18.327 -13.467 22.971 1.00 53.81 176 THR A CA 1
ATOM 1271 C C . THR A 1 176 ? -18.995 -12.139 22.623 1.00 53.81 176 THR A C 1
ATOM 1273 O O . THR A 1 176 ? -18.582 -11.527 21.631 1.00 53.81 176 THR A O 1
ATOM 1276 N N . PRO A 1 177 ? -20.012 -11.681 23.376 1.00 58.72 177 PRO A N 1
ATOM 1277 C CA . PRO A 1 177 ? -20.739 -10.476 23.015 1.00 58.72 177 PRO A CA 1
ATOM 1278 C C . PRO A 1 177 ? -19.734 -9.343 22.837 1.00 58.72 177 PRO A C 1
ATOM 1280 O O . PRO A 1 177 ? -18.935 -9.086 23.737 1.00 58.72 177 PRO A O 1
ATOM 1283 N N . VAL A 1 178 ? -19.760 -8.668 21.690 1.00 56.25 178 VAL A N 1
ATOM 1284 C CA . VAL A 1 178 ? -18.861 -7.546 21.357 1.00 56.25 178 VAL A CA 1
ATOM 1285 C C . VAL A 1 178 ? -18.820 -6.503 22.488 1.00 56.25 178 VAL A C 1
ATOM 1287 O O . VAL A 1 178 ? -17.776 -5.920 22.764 1.00 56.25 178 VAL A O 1
ATOM 1290 N N . ALA A 1 179 ? -19.918 -6.358 23.236 1.00 53.62 179 ALA A N 1
ATOM 1291 C CA . ALA A 1 179 ? -20.006 -5.532 24.439 1.00 53.62 179 ALA A CA 1
ATOM 1292 C C . ALA A 1 179 ? -19.006 -5.921 25.553 1.00 53.62 179 ALA A C 1
ATOM 1294 O O . ALA A 1 179 ? -18.487 -5.048 26.248 1.00 53.62 179 ALA A O 1
ATOM 1295 N N . VAL A 1 180 ? -18.704 -7.211 25.729 1.00 57.69 180 VAL A N 1
ATOM 1296 C CA . VAL A 1 180 ? -17.721 -7.710 26.709 1.00 57.69 180 VAL A CA 1
ATOM 1297 C C . VAL A 1 180 ? -16.300 -7.369 26.263 1.00 57.69 180 VAL A C 1
ATOM 1299 O O . VAL A 1 180 ? -15.494 -6.922 27.080 1.00 57.69 180 VAL A O 1
ATOM 1302 N N . GLN A 1 181 ? -16.000 -7.512 24.968 1.00 59.81 181 GLN A N 1
ATOM 1303 C CA . GLN A 1 181 ? -14.696 -7.134 24.415 1.00 59.81 181 GLN A CA 1
ATOM 1304 C C . GLN A 1 181 ? -14.481 -5.615 24.443 1.00 59.81 181 GLN A C 1
ATOM 1306 O O . GLN A 1 181 ? -13.413 -5.168 24.850 1.00 59.81 181 GLN A O 1
ATOM 1311 N N . GLN A 1 182 ? -15.501 -4.814 24.118 1.00 59.47 182 GLN A N 1
ATOM 1312 C CA . GLN A 1 182 ? -15.438 -3.350 24.204 1.00 59.47 182 GLN A CA 1
ATOM 1313 C C . GLN A 1 182 ? -15.235 -2.859 25.641 1.00 59.47 182 GLN A C 1
ATOM 1315 O O . GLN A 1 182 ? -14.382 -2.007 25.877 1.00 59.47 182 GLN A O 1
ATOM 1320 N N . ARG A 1 183 ? -15.953 -3.421 26.626 1.00 60.28 183 ARG A N 1
ATOM 1321 C CA . ARG A 1 183 ? -15.748 -3.064 28.041 1.00 60.28 183 ARG A CA 1
ATOM 1322 C C . ARG A 1 183 ? -14.338 -3.395 28.515 1.00 60.28 183 ARG A C 1
ATOM 1324 O O . ARG A 1 183 ? -13.729 -2.560 29.177 1.00 60.28 183 ARG A O 1
ATOM 1331 N N . ARG A 1 184 ? -13.801 -4.565 28.148 1.00 61.94 184 ARG A N 1
ATOM 1332 C CA . ARG A 1 184 ? -12.408 -4.916 28.462 1.00 61.94 184 ARG A CA 1
ATOM 1333 C C . ARG A 1 184 ? -11.425 -3.965 27.786 1.00 61.94 184 ARG A C 1
ATOM 1335 O O . ARG A 1 184 ? -10.558 -3.448 28.473 1.00 61.94 184 ARG A O 1
ATOM 1342 N N . ALA A 1 185 ? -11.606 -3.663 26.501 1.00 60.72 185 ALA A N 1
ATOM 1343 C CA . ALA A 1 185 ? -10.729 -2.752 25.766 1.00 60.72 185 ALA A CA 1
ATOM 1344 C C . ALA A 1 185 ? -10.715 -1.335 26.367 1.00 60.72 185 ALA A C 1
ATOM 1346 O O . ALA A 1 185 ? -9.651 -0.738 26.499 1.00 60.72 185 ALA A O 1
ATOM 1347 N N . ILE A 1 186 ? -11.873 -0.818 26.794 1.00 65.31 186 ILE A N 1
ATOM 1348 C CA . ILE A 1 186 ? -11.980 0.481 27.478 1.00 65.31 186 ILE A CA 1
ATOM 1349 C C . ILE A 1 186 ? -11.297 0.438 28.851 1.00 65.31 186 ILE A C 1
ATOM 1351 O O . ILE A 1 186 ? -10.631 1.401 29.229 1.00 65.31 186 ILE A O 1
ATOM 1355 N N . GLN A 1 187 ? -11.436 -0.664 29.594 1.00 73.19 187 GLN A N 1
ATOM 1356 C CA . GLN A 1 187 ? -10.796 -0.836 30.903 1.00 73.19 187 GLN A CA 1
ATOM 1357 C C . GLN A 1 187 ? -9.271 -0.949 30.804 1.00 73.19 187 GLN A C 1
ATOM 1359 O O . GLN A 1 187 ? -8.577 -0.440 31.677 1.00 73.19 187 GLN A O 1
ATOM 1364 N N . THR A 1 188 ? -8.752 -1.584 29.752 1.00 72.00 188 THR A N 1
ATOM 1365 C CA . THR A 1 188 ? -7.309 -1.791 29.555 1.00 72.00 188 THR A CA 1
ATOM 1366 C C . THR A 1 188 ? -6.630 -0.680 28.758 1.00 72.00 188 THR A C 1
ATOM 1368 O O . THR A 1 188 ? -5.410 -0.700 28.623 1.00 72.00 188 THR A O 1
ATOM 1371 N N . ALA A 1 189 ? -7.386 0.260 28.184 1.00 72.62 189 ALA A N 1
ATOM 1372 C CA . ALA A 1 189 ? -6.809 1.364 27.428 1.00 72.62 189 ALA A CA 1
ATOM 1373 C C . ALA A 1 189 ? -6.004 2.296 28.358 1.00 72.62 189 ALA A C 1
ATOM 1375 O O . ALA A 1 189 ? -6.519 2.680 29.415 1.00 72.62 189 ALA A O 1
ATOM 1376 N N . PRO A 1 190 ? -4.770 2.679 27.976 1.00 78.19 190 PRO A N 1
ATOM 1377 C CA . PRO A 1 190 ? -3.957 3.605 28.756 1.00 78.19 190 PRO A CA 1
ATOM 1378 C C . PRO A 1 190 ? -4.597 5.000 28.794 1.00 78.19 190 PRO A C 1
ATOM 1380 O O . PRO A 1 190 ? -5.299 5.403 27.866 1.00 78.19 190 PRO A O 1
ATOM 1383 N N . ASP A 1 191 ? -4.332 5.757 29.861 1.00 80.75 191 ASP A N 1
ATOM 1384 C CA . ASP A 1 191 ? -4.868 7.117 30.027 1.00 80.75 191 ASP A CA 1
ATOM 1385 C C . ASP A 1 191 ? -4.258 8.133 29.045 1.00 80.75 191 ASP A C 1
ATOM 1387 O O . ASP A 1 191 ? -4.883 9.153 28.744 1.00 80.75 191 ASP A O 1
ATOM 1391 N N . LEU A 1 192 ? -3.063 7.838 28.526 1.00 77.25 192 LEU A N 1
ATOM 1392 C CA . LEU A 1 192 ? -2.333 8.647 27.557 1.00 77.25 192 LEU A CA 1
ATOM 1393 C C . LEU A 1 192 ? -1.788 7.752 26.438 1.00 77.25 192 LEU A C 1
ATOM 1395 O O . LEU A 1 192 ? -1.079 6.780 26.699 1.00 77.25 192 LEU A O 1
ATOM 1399 N N . VAL A 1 193 ? -2.081 8.113 25.191 1.00 85.62 193 VAL A N 1
ATOM 1400 C CA . VAL A 1 193 ? -1.490 7.511 23.992 1.00 85.62 193 VAL A CA 1
ATOM 1401 C C . VAL A 1 193 ? -0.635 8.562 23.295 1.00 85.62 193 VAL A C 1
ATOM 1403 O O . VAL A 1 193 ? -1.120 9.641 22.956 1.00 85.62 193 VAL A O 1
ATOM 1406 N N . THR A 1 194 ? 0.632 8.231 23.055 1.00 76.31 194 THR A N 1
ATOM 1407 C CA . THR A 1 194 ? 1.568 9.086 22.317 1.00 76.31 194 THR A CA 1
ATOM 1408 C C . THR A 1 194 ? 1.789 8.505 20.929 1.00 76.31 194 THR A C 1
ATOM 1410 O O . THR A 1 194 ? 2.279 7.383 20.801 1.00 76.31 194 THR A O 1
ATOM 1413 N N . VAL A 1 195 ? 1.466 9.269 19.887 1.00 86.88 195 VAL A N 1
ATOM 1414 C CA . VAL A 1 195 ? 1.701 8.877 18.491 1.00 86.88 195 VAL A CA 1
ATOM 1415 C C . VAL A 1 195 ? 2.804 9.755 17.918 1.00 86.88 195 VAL A C 1
ATOM 1417 O O . VAL A 1 195 ? 2.664 10.975 17.868 1.00 86.88 195 VAL A O 1
ATOM 1420 N N . LYS A 1 196 ? 3.906 9.134 17.491 1.00 78.94 196 LYS A N 1
ATOM 1421 C CA . LYS A 1 196 ? 5.006 9.811 16.797 1.00 78.94 196 LYS A CA 1
ATOM 1422 C C . LYS A 1 196 ? 4.906 9.531 15.304 1.00 78.94 196 LYS A C 1
ATOM 1424 O O . LYS A 1 196 ? 4.902 8.372 14.902 1.00 78.94 196 LYS A O 1
ATOM 1429 N N . VAL A 1 197 ? 4.832 10.584 14.501 1.00 88.75 197 VAL A N 1
ATOM 1430 C CA . VAL A 1 197 ? 4.799 10.508 13.039 1.00 88.75 197 VAL A CA 1
ATOM 1431 C C . VAL A 1 197 ? 6.073 11.147 12.505 1.00 88.75 197 VAL A C 1
ATOM 1433 O O . VAL A 1 197 ? 6.294 12.342 12.699 1.00 88.75 197 VAL A O 1
ATOM 1436 N N . GLN A 1 198 ? 6.909 10.345 11.850 1.00 81.75 198 GLN A N 1
ATOM 1437 C CA . GLN A 1 198 ? 8.114 10.809 11.171 1.00 81.75 198 GLN A CA 1
ATOM 1438 C C . GLN A 1 198 ? 7.809 10.970 9.684 1.00 81.75 198 GLN A C 1
ATOM 1440 O O . GLN A 1 198 ? 7.335 10.037 9.035 1.00 81.75 198 GLN A O 1
ATOM 1445 N N . THR A 1 199 ? 8.045 12.165 9.154 1.00 88.88 199 THR A N 1
ATOM 1446 C CA . THR A 1 199 ? 7.892 12.442 7.719 1.00 88.88 199 THR A CA 1
ATOM 1447 C C . THR A 1 199 ? 9.229 12.274 6.999 1.00 88.88 199 THR A C 1
ATOM 1449 O O . THR A 1 199 ? 10.283 12.238 7.629 1.00 88.88 199 THR A O 1
ATOM 1452 N N . ALA A 1 200 ? 9.202 12.198 5.666 1.00 74.44 200 ALA A N 1
ATOM 1453 C CA . ALA A 1 200 ? 10.407 12.040 4.846 1.00 74.44 200 ALA A CA 1
ATOM 1454 C C . ALA A 1 200 ? 11.417 13.209 4.957 1.00 74.44 200 ALA A C 1
ATOM 1456 O O . ALA A 1 200 ? 12.531 13.087 4.460 1.00 74.44 200 ALA A O 1
ATOM 1457 N N . GLY A 1 201 ? 11.045 14.329 5.591 1.00 78.69 201 GLY A N 1
ATOM 1458 C CA . GLY A 1 201 ? 11.861 15.543 5.711 1.00 78.69 201 GLY A CA 1
ATOM 1459 C C . GLY A 1 201 ? 12.436 15.805 7.106 1.00 78.69 201 GLY A C 1
ATOM 1460 O O . GLY A 1 201 ? 12.427 16.955 7.531 1.00 78.69 201 GLY A O 1
ATOM 1461 N N . ASP A 1 202 ? 12.859 14.771 7.841 1.00 84.62 202 ASP A N 1
ATOM 1462 C CA . ASP A 1 202 ? 13.413 14.844 9.215 1.00 84.62 202 ASP A CA 1
ATOM 1463 C C . ASP A 1 202 ? 12.515 15.508 10.281 1.00 84.62 202 ASP A C 1
ATOM 1465 O O . ASP A 1 202 ? 12.886 15.639 11.449 1.00 84.62 202 ASP A O 1
ATOM 1469 N N . GLN A 1 203 ? 11.287 15.880 9.922 1.00 87.81 203 GLN A N 1
ATOM 1470 C CA . GLN A 1 203 ? 10.317 16.429 10.857 1.00 87.81 203 GLN A CA 1
ATOM 1471 C C . GLN A 1 203 ? 9.586 15.303 11.584 1.00 87.81 203 GLN A C 1
ATOM 1473 O O . GLN A 1 203 ? 8.992 14.412 10.961 1.00 87.81 203 GLN A O 1
ATOM 1478 N N . ASN A 1 204 ? 9.595 15.396 12.914 1.00 85.81 204 ASN A N 1
ATOM 1479 C CA . ASN A 1 204 ? 8.871 14.514 13.817 1.00 85.81 204 ASN A CA 1
ATOM 1480 C C . ASN A 1 204 ? 7.691 15.262 14.440 1.00 85.81 204 ASN A C 1
ATOM 1482 O O . ASN A 1 204 ? 7.880 16.238 15.164 1.00 85.81 204 ASN A O 1
ATOM 1486 N N . PHE A 1 205 ? 6.482 14.757 14.221 1.00 86.50 205 PHE A N 1
ATOM 1487 C CA . PHE A 1 205 ? 5.273 15.229 14.887 1.00 86.50 205 PHE A CA 1
ATOM 1488 C C . PHE A 1 205 ? 4.933 14.282 16.032 1.00 86.50 205 PHE A C 1
ATOM 1490 O O . PHE A 1 205 ? 4.913 13.064 15.854 1.00 86.50 205 PHE A O 1
ATOM 1497 N N . THR A 1 206 ? 4.674 14.828 17.219 1.00 82.12 206 THR A N 1
ATOM 1498 C CA . THR A 1 206 ? 4.229 14.040 18.374 1.00 82.12 206 THR A CA 1
ATOM 1499 C C . THR A 1 206 ? 2.833 14.490 18.775 1.00 82.12 206 THR A C 1
ATOM 1501 O O . THR A 1 206 ? 2.634 15.649 19.128 1.00 82.12 206 THR A O 1
ATOM 1504 N N . PHE A 1 207 ? 1.878 13.567 18.725 1.00 87.06 207 PHE A N 1
ATOM 1505 C CA . PHE A 1 207 ? 0.495 13.779 19.133 1.00 87.06 207 PHE A CA 1
ATOM 1506 C C . PHE A 1 207 ? 0.248 13.087 20.470 1.00 87.06 207 PHE A C 1
ATOM 1508 O O . PHE A 1 207 ? 0.651 11.937 20.665 1.00 87.06 207 PHE A O 1
ATOM 1515 N N . PHE A 1 208 ? -0.438 13.781 21.372 1.00 80.44 208 PHE A N 1
ATOM 1516 C CA . PHE A 1 208 ? -0.835 13.262 22.675 1.00 80.44 208 PHE A CA 1
ATOM 1517 C C . PHE A 1 208 ? -2.353 13.139 22.710 1.00 80.44 208 PHE A C 1
ATOM 1519 O O . PHE A 1 208 ? -3.064 14.126 22.540 1.00 80.44 208 PHE A O 1
ATOM 1526 N N . PHE A 1 209 ? -2.843 11.928 22.940 1.00 85.31 209 PHE A N 1
ATOM 1527 C CA . PHE A 1 209 ? -4.262 11.652 23.107 1.00 85.31 209 PHE A CA 1
ATOM 1528 C C . PHE A 1 209 ? -4.497 11.251 24.554 1.00 85.31 209 PHE A C 1
ATOM 1530 O O . PHE A 1 209 ? -4.007 10.215 25.003 1.00 85.31 209 PHE A O 1
ATOM 1537 N N . THR A 1 210 ? -5.234 12.071 25.291 1.00 81.94 210 THR A N 1
ATOM 1538 C CA . THR A 1 210 ? -5.651 11.763 26.658 1.00 81.94 210 THR A CA 1
ATOM 1539 C C . THR A 1 210 ? -7.075 11.237 26.663 1.00 81.94 210 THR A C 1
ATOM 1541 O O . THR A 1 210 ? -7.956 11.735 25.957 1.00 81.94 210 THR A O 1
ATOM 1544 N N . ARG A 1 211 ? -7.326 10.214 27.481 1.00 79.75 211 ARG A N 1
ATOM 1545 C CA . ARG A 1 211 ? -8.685 9.724 27.693 1.00 79.75 211 ARG A CA 1
ATOM 1546 C C . ARG A 1 211 ? -9.460 10.747 28.518 1.00 79.75 211 ARG A C 1
ATOM 1548 O O . ARG A 1 211 ? -9.229 10.890 29.717 1.00 79.75 211 ARG A O 1
ATOM 1555 N N . VAL A 1 212 ? -10.423 11.418 27.895 1.00 81.75 212 VAL A N 1
ATOM 1556 C CA . VAL A 1 212 ? -11.383 12.254 28.621 1.00 81.75 212 VAL A CA 1
ATOM 1557 C C . VAL A 1 212 ? -12.386 11.321 29.290 1.00 81.75 212 VAL A C 1
ATOM 1559 O O . VAL A 1 212 ? -13.123 10.595 28.619 1.00 81.75 212 VAL A O 1
ATOM 1562 N N . LYS A 1 213 ? -12.395 11.291 30.626 1.00 80.50 213 LYS A N 1
ATOM 1563 C CA . LYS A 1 213 ? -13.474 10.627 31.361 1.00 80.50 213 LYS A CA 1
ATOM 1564 C C . LYS A 1 213 ? -14.746 11.394 31.030 1.00 80.50 213 LYS A C 1
ATOM 1566 O O . LYS A 1 213 ? -14.813 12.586 31.302 1.00 80.50 213 LYS A O 1
ATOM 1571 N N . ALA A 1 214 ? -15.720 10.726 30.416 1.00 71.94 214 ALA A N 1
ATOM 1572 C CA . ALA A 1 214 ? -17.038 11.312 30.245 1.00 71.94 214 ALA A CA 1
ATOM 1573 C C . ALA A 1 214 ? -17.572 11.627 31.646 1.00 71.94 214 ALA A C 1
ATOM 1575 O O . ALA A 1 214 ? -17.905 10.714 32.405 1.00 71.94 214 ALA A O 1
ATOM 1576 N N . GLU A 1 215 ? -17.575 12.904 32.019 1.00 68.00 215 GLU A N 1
ATOM 1577 C CA . GLU A 1 215 ? -18.278 13.342 33.212 1.00 68.00 215 GLU A CA 1
ATOM 1578 C C . GLU A 1 215 ? -19.738 12.984 32.977 1.00 68.00 215 GLU A C 1
ATOM 1580 O O . GLU A 1 215 ? -20.330 13.398 31.978 1.00 68.00 215 GLU A O 1
ATOM 1585 N N . ALA A 1 216 ? -20.283 12.120 33.835 1.00 58.25 216 ALA A N 1
ATOM 1586 C CA . ALA A 1 216 ? -21.675 11.726 33.762 1.00 58.25 216 ALA A CA 1
ATOM 1587 C C . ALA A 1 216 ? -22.502 13.004 33.871 1.00 58.25 216 ALA A C 1
ATOM 1589 O O . ALA A 1 216 ? -22.675 13.553 34.960 1.00 58.25 216 ALA A O 1
ATOM 1590 N N . THR A 1 217 ? -22.955 13.508 32.727 1.00 55.62 217 THR A N 1
ATOM 1591 C CA . THR A 1 217 ? -23.802 14.682 32.660 1.00 55.62 217 THR A CA 1
ATOM 1592 C C . THR A 1 217 ? -25.072 14.263 33.373 1.00 55.62 217 THR A C 1
ATOM 1594 O O . THR A 1 217 ? -25.845 13.456 32.853 1.00 55.62 217 THR A O 1
ATOM 1597 N N . LYS A 1 218 ? -25.240 14.717 34.619 1.00 57.25 218 LYS A N 1
ATOM 1598 C CA . LYS A 1 218 ? -26.506 14.599 35.329 1.00 57.25 218 LYS A CA 1
ATOM 1599 C C . LYS A 1 218 ? -27.501 15.381 34.485 1.00 57.25 218 LYS A C 1
ATOM 1601 O O . LYS A 1 218 ? -27.553 16.601 34.557 1.00 57.25 218 LYS A O 1
ATOM 1606 N N . GLN A 1 219 ? -28.217 14.682 33.611 1.00 58.31 219 GLN A N 1
ATOM 1607 C CA . GLN A 1 219 ? -29.426 15.219 33.019 1.00 58.31 219 GLN A CA 1
ATOM 1608 C C . GLN A 1 219 ? -30.369 15.447 34.191 1.00 58.31 219 GLN A C 1
ATOM 1610 O O . GLN A 1 219 ? -30.925 14.488 34.730 1.00 58.31 219 GLN A O 1
ATOM 1615 N N . ASP A 1 220 ? -30.472 16.704 34.620 1.00 56.84 220 ASP A N 1
ATOM 1616 C CA . ASP A 1 220 ? -31.523 17.151 35.519 1.00 56.84 220 ASP A CA 1
ATOM 1617 C C . ASP A 1 220 ? -32.844 16.777 34.862 1.00 56.84 220 ASP A C 1
ATOM 1619 O O . ASP A 1 220 ? -33.278 17.350 33.861 1.00 56.84 220 ASP A O 1
ATOM 1623 N N . ARG A 1 221 ? -33.433 15.703 35.378 1.00 61.41 221 ARG A N 1
ATOM 1624 C CA . ARG A 1 221 ? -34.736 15.229 34.959 1.00 61.41 221 ARG A CA 1
ATOM 1625 C C . ARG A 1 221 ? -35.724 16.204 35.601 1.00 61.41 221 ARG A C 1
ATOM 1627 O O . ARG A 1 221 ? -35.764 16.247 36.830 1.00 61.41 221 ARG A O 1
ATOM 1634 N N . PRO A 1 222 ? -36.480 17.004 34.832 1.00 64.19 222 PRO A N 1
ATOM 1635 C CA . PRO A 1 222 ? -37.421 17.938 35.427 1.00 64.19 222 PRO A CA 1
ATOM 1636 C C . PRO A 1 222 ? -38.464 17.143 36.213 1.00 64.19 222 PRO A C 1
ATOM 1638 O O . PRO A 1 222 ? -39.135 16.267 35.659 1.00 64.19 222 PRO A O 1
ATOM 1641 N N . SER A 1 223 ? -38.552 17.424 37.511 1.00 70.75 223 SER A N 1
ATOM 1642 C CA . SER A 1 223 ? -39.585 16.903 38.399 1.00 70.75 223 SER A CA 1
ATOM 1643 C C . SER A 1 223 ? -40.950 17.292 37.829 1.00 70.75 223 SER A C 1
ATOM 1645 O O . SER A 1 223 ? -41.228 18.480 37.663 1.00 70.75 223 SER A O 1
ATOM 1647 N N . ARG A 1 224 ? -41.767 16.297 37.484 1.00 68.56 224 ARG A N 1
ATOM 1648 C CA . ARG A 1 224 ? -43.202 16.477 37.253 1.00 68.56 224 ARG A CA 1
ATOM 1649 C C . ARG A 1 224 ? -43.954 16.169 38.532 1.00 68.56 224 ARG A C 1
ATOM 1651 O O . ARG A 1 224 ? -43.541 15.199 39.206 1.00 68.56 224 ARG A O 1
#

InterPro domains:
  IPR001781 Zinc finger, LIM-type [PS00478] (8-43)
  IPR001781 Zinc finger, LIM-type [SM00132] (7-70)

Foldseek 3Di:
DDDDFAAALAQRHGDDPVQWDQDDPSGTHGQQSQAFPPPSHHPPPADKDFDDFDQDPPGWTWTWIAGPPPRGIDIRGRPPPDDDDDDDDDPVVVPDPPPPPDPDPVVVVVVVVVVVVVVVVVVVQAAAPVPRHGDDP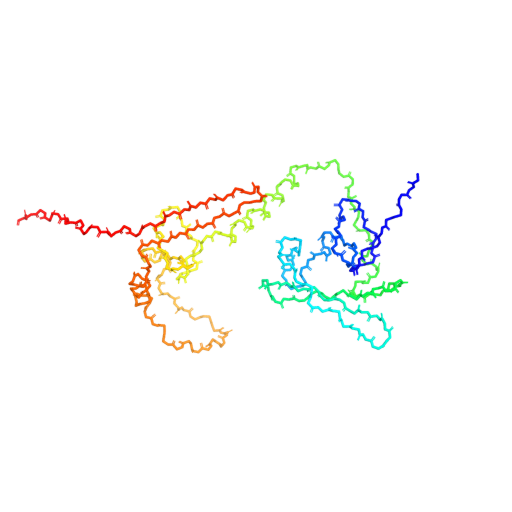PFDWDDQPPHIHGPDPDPPPPDDPDDDDDDDDDDPPDDPPVVVVRVVSVVPDDQKDWDWDQDPPRDIDIDIDGDDDPPPPPPPDDDD

Sequence (224 aa):
RGGVAEPCQLCGKAVYAQERHRFRALGLFHRACFACARCHVSLLNIGVEVVRRTEKEGGMGTLSLYCVPCKGWLHVEELGGAAAAVHGMTAEEAGMRHMPSESGDVQGVLDEIGDELEASLGSMAPHCARCGQLFQPEDKIAVAGAVKYHAGPCPGGGGNGTGGAGETRHPVANPTPVAVQQRRAIQTAPDLVTVKVQTAGDQNFTFFFTRVKAEATKQDRPSR

Organism: NCBI:txid1034831

Secondary structure (DSSP, 8-state):
-PPPPPBPTTT-SB--TTTEEE-GGG-EEETTTSB-TTT--BTTTS-EEEEEEEE-TTS-EEEEEEETTTTEEEEEE---SS---SS---GGGGS----------HHHHHHHHHHHHHHHHHHHSPBPTTT-PBPPTTPPEEEETTEEEESS--TT---------------------HHHHHHHHHHHS-SEEEEEEE-TTS-EEEEEEE--------------

Radius of gyration: 27.1 Å; chains: 1; bounding box: 68×44×73 Å